Protein AF-A0A382YJ39-F1 (afdb_monomer_lite)

Structure (mmCIF, N/CA/C/O backbone):
data_AF-A0A382YJ39-F1
#
_entry.id   AF-A0A382YJ39-F1
#
loop_
_atom_site.group_PDB
_atom_site.id
_atom_site.type_symbol
_atom_site.label_atom_id
_atom_site.label_alt_id
_atom_site.label_comp_id
_atom_site.label_asym_id
_atom_site.label_entity_id
_atom_site.label_seq_id
_atom_site.pdbx_PDB_ins_code
_atom_site.Cartn_x
_atom_site.Cartn_y
_atom_site.Cartn_z
_atom_site.occupancy
_atom_site.B_iso_or_equiv
_atom_site.auth_seq_id
_atom_site.auth_comp_id
_atom_site.auth_asym_id
_atom_site.auth_atom_id
_atom_site.pdbx_PDB_model_num
ATOM 1 N N . SER A 1 1 ? -8.469 -7.843 -14.559 1.00 62.03 1 SER A N 1
ATOM 2 C CA . SER A 1 1 ? -7.925 -8.538 -13.378 1.00 62.03 1 SER A CA 1
ATOM 3 C C . SER A 1 1 ? -6.475 -8.880 -13.659 1.00 62.03 1 SER A C 1
ATOM 5 O O . SER A 1 1 ? -6.137 -9.150 -14.805 1.00 62.03 1 SER A O 1
ATOM 7 N N . GLY A 1 2 ? -5.616 -8.814 -12.648 1.00 79.38 2 GLY A N 1
ATOM 8 C CA . GLY A 1 2 ? -4.192 -9.116 -12.762 1.00 79.38 2 GLY A CA 1
ATOM 9 C C . GLY A 1 2 ? -3.684 -9.691 -11.445 1.00 79.38 2 GLY A C 1
ATOM 10 O O . GLY A 1 2 ? -4.292 -9.456 -10.405 1.00 79.38 2 GLY A O 1
ATOM 11 N N . ALA A 1 3 ? -2.610 -10.471 -11.501 1.00 85.50 3 ALA A N 1
ATOM 12 C CA . ALA A 1 3 ? -1.957 -11.029 -10.325 1.00 85.50 3 ALA A CA 1
ATOM 13 C C . ALA A 1 3 ? -0.452 -10.780 -10.431 1.00 85.50 3 ALA A C 1
ATOM 15 O O . ALA A 1 3 ? 0.127 -10.923 -11.508 1.00 85.50 3 ALA A O 1
ATOM 16 N N . ILE A 1 4 ? 0.172 -10.406 -9.316 1.00 89.44 4 ILE A N 1
ATOM 17 C CA . ILE A 1 4 ? 1.618 -10.208 -9.215 1.00 89.44 4 ILE A CA 1
ATOM 18 C C . ILE A 1 4 ? 2.113 -11.001 -8.015 1.00 89.44 4 ILE A C 1
ATOM 20 O O . ILE A 1 4 ? 1.566 -10.890 -6.921 1.00 89.44 4 ILE A O 1
ATOM 24 N N . ALA A 1 5 ? 3.179 -11.768 -8.223 1.00 89.31 5 ALA A N 1
ATOM 25 C CA . ALA 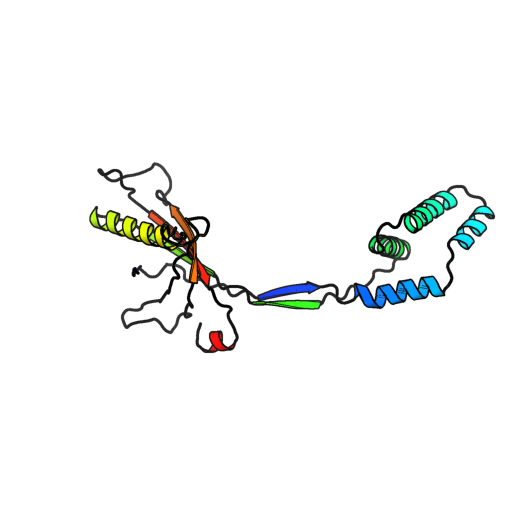A 1 5 ? 3.929 -12.398 -7.151 1.00 89.31 5 ALA A CA 1
ATOM 26 C C . ALA A 1 5 ? 5.236 -11.625 -6.941 1.00 89.31 5 ALA A C 1
ATOM 28 O O . ALA A 1 5 ? 6.049 -11.509 -7.859 1.00 89.31 5 ALA A O 1
ATOM 29 N N . LEU A 1 6 ? 5.430 -11.098 -5.733 1.00 89.06 6 LEU A N 1
ATOM 30 C CA . LEU A 1 6 ? 6.668 -10.446 -5.309 1.00 89.06 6 LEU A CA 1
ATOM 31 C C . LEU A 1 6 ? 7.362 -11.286 -4.239 1.00 89.06 6 LEU A C 1
ATOM 33 O O . LEU A 1 6 ? 6.750 -12.140 -3.594 1.00 89.06 6 LEU A O 1
ATOM 37 N N . TYR A 1 7 ? 8.655 -11.035 -4.048 1.00 89.56 7 TYR A N 1
ATOM 38 C CA . TYR A 1 7 ? 9.390 -11.617 -2.932 1.00 89.56 7 TYR A CA 1
ATOM 39 C C . TYR A 1 7 ? 8.850 -11.082 -1.597 1.00 89.56 7 TYR A C 1
ATOM 41 O O . TYR A 1 7 ? 8.282 -9.994 -1.537 1.00 89.56 7 TYR A O 1
ATOM 49 N N . MET A 1 8 ? 9.036 -11.839 -0.514 1.00 87.94 8 MET A N 1
ATOM 50 C CA . MET A 1 8 ? 8.585 -11.418 0.816 1.00 87.94 8 MET A CA 1
ATOM 51 C C . MET A 1 8 ? 9.313 -10.137 1.254 1.00 87.94 8 MET A C 1
ATOM 53 O O . MET A 1 8 ? 10.546 -10.110 1.232 1.00 87.94 8 MET A O 1
ATOM 57 N N . PRO A 1 9 ? 8.591 -9.085 1.671 1.00 85.69 9 PRO A N 1
ATOM 58 C CA . PRO A 1 9 ? 9.211 -7.831 2.070 1.00 85.69 9 PRO A CA 1
ATOM 59 C C . PRO A 1 9 ? 10.075 -8.032 3.329 1.00 85.69 9 PRO A C 1
ATOM 61 O O . PRO A 1 9 ? 9.740 -8.852 4.187 1.00 85.69 9 PRO A O 1
ATOM 64 N N . PRO A 1 10 ? 11.169 -7.266 3.487 1.00 79.94 10 PRO A N 1
ATOM 65 C CA . PRO A 1 10 ? 12.132 -7.453 4.577 1.00 79.94 10 PRO A CA 1
ATOM 66 C C . PRO A 1 10 ? 11.568 -7.125 5.970 1.00 79.94 10 PRO A C 1
ATOM 68 O O . PRO A 1 10 ? 12.147 -7.526 6.976 1.00 79.94 10 PRO A O 1
ATOM 71 N N . GLY A 1 11 ? 10.450 -6.400 6.048 1.00 78.62 11 GLY A N 1
ATOM 72 C CA . GLY A 1 11 ? 9.756 -6.111 7.297 1.00 78.62 11 GLY A CA 1
ATOM 73 C C . GLY A 1 11 ? 8.254 -6.234 7.108 1.00 78.62 11 GLY A C 1
ATOM 74 O O . GLY A 1 11 ? 7.644 -5.382 6.470 1.00 78.62 11 GLY A O 1
ATOM 75 N N . ILE A 1 12 ? 7.662 -7.278 7.683 1.00 79.75 12 ILE A N 1
ATOM 76 C CA . ILE A 1 12 ? 6.210 -7.434 7.753 1.00 79.75 12 ILE A CA 1
ATOM 77 C C . ILE A 1 12 ? 5.764 -6.825 9.076 1.00 79.75 12 ILE A C 1
ATOM 79 O O . ILE A 1 12 ? 6.085 -7.341 10.146 1.00 79.75 12 ILE A O 1
ATOM 83 N N . LYS A 1 13 ? 5.074 -5.687 9.005 1.00 81.00 13 LYS A N 1
ATOM 84 C CA . LYS A 1 13 ? 4.507 -5.002 10.168 1.00 81.00 13 LYS A CA 1
ATOM 85 C C . LYS A 1 13 ? 3.027 -4.763 9.938 1.00 81.00 13 LYS A C 1
ATOM 87 O O . LYS A 1 13 ? 2.618 -4.399 8.840 1.00 81.00 13 LYS A O 1
ATOM 92 N N . VAL A 1 14 ? 2.259 -4.950 11.000 1.00 79.62 14 VAL A N 1
ATOM 93 C CA . VAL A 1 14 ? 0.812 -4.773 11.010 1.00 79.62 14 VAL A CA 1
ATOM 94 C C . VAL A 1 14 ? 0.456 -3.940 12.230 1.00 79.62 14 VAL A C 1
ATOM 96 O O . VAL A 1 14 ? 0.864 -4.281 13.341 1.00 79.62 14 VAL A O 1
ATOM 99 N N . SER A 1 15 ? -0.274 -2.847 12.028 1.00 80.44 15 SER A N 1
ATOM 100 C CA . SER A 1 15 ? -0.754 -1.983 13.105 1.00 80.44 15 SER A CA 1
ATOM 101 C C . SER A 1 15 ? -2.244 -2.201 13.342 1.00 80.44 15 SER A C 1
ATOM 103 O O . SER A 1 15 ? -3.059 -2.020 12.442 1.00 80.44 15 SER A O 1
ATOM 105 N N . TYR A 1 16 ? -2.602 -2.550 14.577 1.00 81.56 16 TYR A N 1
ATOM 106 C CA . TYR A 1 16 ? -3.989 -2.609 15.034 1.00 81.56 16 TYR A CA 1
ATOM 107 C C . TYR A 1 16 ? -4.261 -1.374 15.885 1.00 81.56 16 TYR A C 1
ATOM 109 O O . TYR A 1 16 ? -3.552 -1.133 16.863 1.00 81.56 16 TYR A O 1
ATOM 117 N N . SER A 1 17 ? -5.263 -0.586 15.511 1.00 80.00 17 SER A N 1
ATOM 118 C CA . SER A 1 17 ? -5.656 0.620 16.236 1.00 80.00 17 SER A CA 1
ATOM 119 C C . SER A 1 17 ? -7.113 0.532 16.690 1.00 80.00 17 SER A C 1
ATOM 121 O O . SER A 1 17 ? -7.975 -0.032 16.016 1.00 80.00 17 SER A O 1
ATOM 123 N N . ALA A 1 18 ? -7.378 1.083 17.869 1.00 82.38 18 ALA A N 1
ATOM 124 C CA . ALA A 1 18 ? -8.705 1.226 18.451 1.00 82.38 18 ALA A CA 1
ATOM 125 C C . ALA A 1 18 ? -8.842 2.674 18.927 1.00 82.38 18 ALA A C 1
ATOM 127 O O . ALA A 1 18 ? -7.968 3.157 19.649 1.00 82.38 18 ALA A O 1
ATOM 128 N N . GLY A 1 19 ? -9.893 3.365 18.488 1.00 77.94 19 GLY A N 1
ATOM 129 C CA . GLY A 1 19 ? -10.167 4.744 18.878 1.00 77.94 19 GLY A CA 1
ATOM 130 C C . GLY A 1 19 ? -10.727 4.799 20.295 1.00 77.94 19 GLY A C 1
ATOM 131 O O . GLY A 1 19 ? -11.736 4.155 20.589 1.00 77.94 19 GLY A O 1
ATOM 132 N N . TRP A 1 20 ? -10.059 5.555 21.164 1.00 75.44 20 TRP A N 1
ATOM 133 C CA . TRP A 1 20 ? -10.526 5.868 22.510 1.00 75.44 20 TRP A CA 1
ATOM 134 C C . TRP A 1 20 ? -10.428 7.378 22.723 1.00 75.44 20 TRP A C 1
ATOM 136 O O . TRP A 1 20 ? -9.324 7.927 22.716 1.00 75.44 20 TRP A O 1
ATOM 146 N N . GLY A 1 21 ? -11.573 8.029 22.903 1.00 70.88 21 GLY A N 1
ATOM 147 C CA . GLY A 1 21 ? -11.690 9.463 23.161 1.00 70.88 21 GLY A CA 1
ATOM 148 C C . GLY A 1 21 ? -11.963 9.733 24.633 1.00 70.88 21 GLY A C 1
ATOM 149 O O . GLY A 1 21 ? -12.598 8.923 25.302 1.00 70.88 21 GLY A O 1
ATOM 150 N N . ALA A 1 22 ? -11.470 10.854 25.160 1.00 59.06 22 ALA A N 1
ATOM 151 C CA . ALA A 1 22 ? -11.828 11.313 26.499 1.00 59.06 22 ALA A CA 1
ATOM 152 C C . ALA A 1 22 ? -12.911 12.387 26.374 1.00 59.06 22 ALA A C 1
ATOM 154 O O . ALA A 1 22 ? -12.596 13.509 25.979 1.00 59.06 22 ALA A O 1
ATOM 155 N N . ASP A 1 23 ? -14.150 12.040 26.717 1.00 59.47 23 ASP A N 1
ATOM 156 C CA . ASP A 1 23 ? -15.242 13.008 26.828 1.00 59.47 23 ASP A CA 1
ATOM 157 C C . ASP A 1 23 ? -15.436 13.420 28.291 1.00 59.47 23 ASP A C 1
ATOM 159 O O . ASP A 1 23 ? -15.242 12.640 29.228 1.00 59.47 23 ASP A O 1
ATOM 163 N N . ASP A 1 24 ? -15.813 14.683 28.488 1.00 52.16 24 ASP A N 1
ATOM 164 C CA . ASP A 1 24 ? -16.096 15.245 29.804 1.00 52.16 24 ASP A CA 1
ATOM 165 C C . ASP A 1 24 ? -17.527 14.849 30.233 1.00 52.16 24 ASP A C 1
ATOM 167 O O . ASP A 1 24 ? -18.487 15.593 30.017 1.00 52.16 24 ASP A O 1
ATOM 171 N N . THR A 1 25 ? -17.682 13.670 30.851 1.00 54.62 25 THR A N 1
ATOM 172 C CA . THR A 1 25 ? -18.978 13.057 31.229 1.00 54.62 25 THR A CA 1
ATOM 173 C C . THR A 1 25 ? -19.853 13.921 32.164 1.00 54.62 25 THR A C 1
ATOM 175 O O . THR A 1 25 ? -21.054 13.690 32.270 1.00 54.62 25 THR A O 1
ATOM 178 N N . ASN A 1 26 ? -19.309 14.960 32.815 1.00 46.78 26 ASN A N 1
ATOM 179 C CA . ASN A 1 26 ? -19.975 15.667 33.925 1.00 46.78 26 ASN A CA 1
ATOM 180 C C . ASN A 1 26 ? -20.427 17.117 33.666 1.00 46.78 26 ASN A C 1
ATOM 182 O O . ASN A 1 26 ? -20.967 17.761 34.567 1.00 46.78 26 ASN A O 1
ATOM 186 N N . VAL A 1 27 ? -20.245 17.679 32.467 1.00 50.88 27 VAL A N 1
ATOM 187 C CA . VAL A 1 27 ? -20.428 19.138 32.280 1.00 50.88 27 VAL A CA 1
ATOM 188 C C . VAL A 1 27 ? -21.894 19.572 32.104 1.00 50.88 27 VAL A C 1
ATOM 190 O O . VAL A 1 27 ? -22.185 20.755 32.249 1.00 50.88 27 VAL A O 1
ATOM 193 N N . SER A 1 28 ? -22.854 18.672 31.855 1.00 48.97 28 SER A N 1
ATOM 194 C CA . SER A 1 28 ? -24.261 19.081 31.658 1.00 48.97 28 SER A CA 1
ATOM 195 C C . SER A 1 28 ? -25.144 18.965 32.910 1.00 48.97 28 SER A C 1
ATOM 197 O O . SER A 1 28 ? -25.993 19.828 33.121 1.00 48.97 28 SER A O 1
ATOM 199 N N . GLY A 1 29 ? -24.942 17.95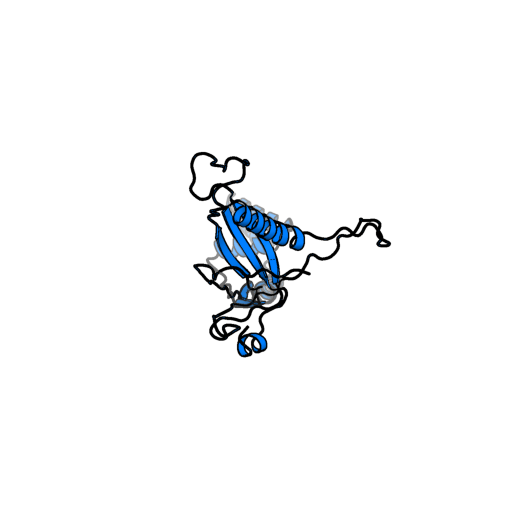1 33.759 1.00 44.50 29 GLY A N 1
ATOM 200 C CA . GLY A 1 29 ? -25.804 17.674 34.919 1.00 44.50 29 GLY A CA 1
ATOM 201 C C . GLY A 1 29 ? -25.462 18.502 36.161 1.00 44.50 29 GLY A C 1
ATOM 202 O O . GLY A 1 29 ? -26.303 19.243 36.674 1.00 44.50 29 GLY A O 1
ATOM 203 N N . ASP A 1 30 ? -24.206 18.439 36.603 1.00 48.69 30 ASP A N 1
ATOM 204 C CA . ASP A 1 30 ? -23.754 19.107 37.833 1.00 48.69 30 ASP A CA 1
ATOM 205 C C . ASP A 1 30 ? -23.622 20.623 37.656 1.00 48.69 30 ASP A C 1
ATOM 207 O O . ASP A 1 30 ? -23.895 21.398 38.573 1.00 48.69 30 ASP A O 1
ATOM 211 N N . VAL A 1 31 ? -23.277 21.076 36.447 1.00 44.28 31 VAL A N 1
ATOM 212 C CA . VAL A 1 31 ? -23.211 22.507 36.111 1.00 44.28 31 VAL A CA 1
ATOM 213 C C . VAL A 1 31 ? -24.610 23.116 36.043 1.00 44.28 31 VAL A C 1
ATOM 215 O O . VAL A 1 31 ? -24.816 24.224 36.535 1.00 44.28 31 VAL A O 1
ATOM 218 N N . ALA A 1 32 ? -25.600 22.395 35.506 1.00 44.88 32 ALA A N 1
ATOM 219 C CA . ALA A 1 32 ? -26.987 22.851 35.521 1.00 44.88 32 ALA A CA 1
ATOM 220 C C . ALA A 1 32 ? -27.531 22.943 36.954 1.00 44.88 32 ALA A C 1
ATOM 222 O O . ALA A 1 32 ? -28.176 23.937 37.291 1.00 44.88 32 ALA A O 1
ATOM 223 N N . GLN A 1 33 ? -27.226 21.978 37.828 1.00 46.00 33 GLN A N 1
ATOM 224 C CA . GLN A 1 33 ? -27.600 22.061 39.245 1.00 46.00 33 GLN A CA 1
ATOM 225 C C . GLN A 1 33 ? -26.852 23.171 39.997 1.00 46.00 33 GLN A C 1
ATOM 227 O O . GLN A 1 33 ? -27.456 23.863 40.819 1.00 46.00 33 GLN A O 1
ATOM 232 N N . ALA A 1 34 ? -25.578 23.421 39.691 1.00 47.47 34 ALA A N 1
ATOM 233 C CA . ALA A 1 34 ? -24.828 24.539 40.261 1.00 47.47 34 ALA A CA 1
ATOM 234 C C . ALA A 1 34 ? -25.400 25.901 39.819 1.00 47.47 34 ALA A C 1
ATOM 236 O O . ALA A 1 34 ? -25.560 26.804 40.635 1.00 47.47 34 ALA A O 1
ATOM 237 N N . ILE A 1 35 ? -25.794 26.046 38.550 1.00 46.09 35 ILE A N 1
ATOM 238 C CA . ILE A 1 35 ? -26.432 27.270 38.040 1.00 46.09 35 ILE A CA 1
ATOM 239 C C . ILE A 1 35 ? -27.831 27.446 38.638 1.00 46.09 35 ILE A C 1
ATOM 241 O O . ILE A 1 35 ? -28.188 28.552 39.039 1.00 46.09 35 ILE A O 1
ATOM 245 N N . THR A 1 36 ? -28.616 26.371 38.739 1.00 45.44 36 THR A N 1
ATOM 246 C CA . THR A 1 36 ? -29.975 26.422 39.303 1.00 45.44 36 THR A CA 1
ATOM 247 C C . THR A 1 36 ? -29.932 26.750 40.792 1.00 45.44 36 THR A C 1
ATOM 249 O O . THR A 1 36 ? -30.657 27.633 41.231 1.00 45.44 36 THR A O 1
ATOM 252 N N . SER A 1 37 ? -29.005 26.162 41.551 1.00 44.44 37 SER A N 1
ATOM 253 C CA . SER A 1 37 ? -28.833 26.468 42.976 1.00 44.44 37 SER A CA 1
ATOM 254 C C . SER A 1 37 ? -28.311 27.887 43.240 1.00 44.44 37 SER A C 1
ATOM 256 O O . SER A 1 37 ? -28.686 28.488 44.243 1.00 44.44 37 SER A O 1
ATOM 258 N N . VAL A 1 38 ? -27.514 28.474 42.338 1.00 47.03 38 VAL A N 1
ATOM 259 C CA . VAL A 1 38 ? -27.123 29.898 42.401 1.00 47.03 38 VAL A CA 1
ATOM 260 C C . VAL A 1 38 ? -28.293 30.822 42.043 1.00 47.03 38 VAL A C 1
ATOM 262 O O . VAL A 1 38 ? -28.466 31.869 42.668 1.00 47.03 38 VAL A O 1
ATOM 265 N N . LYS A 1 39 ? -29.129 30.423 41.078 1.00 42.09 39 LYS A N 1
ATOM 266 C CA . LYS A 1 39 ? -30.331 31.162 40.667 1.00 42.09 39 LYS A CA 1
ATOM 267 C C . LYS A 1 39 ? -31.435 31.109 41.734 1.00 42.09 39 LYS A C 1
ATOM 269 O O . LYS A 1 39 ? -32.112 32.109 41.948 1.00 42.09 39 LYS A O 1
ATOM 274 N N . GLU A 1 40 ? -31.576 29.984 42.434 1.00 36.44 40 GLU A N 1
ATOM 275 C CA . GLU A 1 40 ? -32.526 29.781 43.539 1.00 36.44 40 GLU A CA 1
ATOM 276 C C . GLU A 1 40 ? -32.061 30.413 44.857 1.00 36.44 40 GLU A C 1
ATOM 278 O O . GLU A 1 40 ? -32.892 30.875 45.635 1.00 36.44 40 GLU A O 1
ATOM 283 N N . LYS A 1 41 ? -30.746 30.514 45.103 1.00 39.16 41 LYS A N 1
ATOM 284 C CA . LYS A 1 41 ? -30.198 31.206 46.286 1.00 39.16 41 LYS A CA 1
ATOM 285 C C . LYS A 1 41 ? -30.205 32.733 46.190 1.00 39.16 41 LYS A C 1
ATOM 287 O O . LYS A 1 41 ? -29.712 33.380 47.108 1.00 39.16 41 LYS A O 1
ATOM 292 N N . GLY A 1 42 ? -30.756 33.315 45.121 1.00 39.62 42 GLY A N 1
ATOM 293 C CA . GLY A 1 42 ? -31.033 34.751 45.063 1.00 39.62 42 GLY A CA 1
ATOM 294 C C . GLY A 1 42 ? -29.810 35.635 45.310 1.00 39.62 42 GLY A C 1
ATOM 295 O O . GLY A 1 42 ? -29.951 36.711 45.879 1.00 39.62 42 GLY A O 1
ATOM 296 N N . LEU A 1 43 ? -28.612 35.214 44.885 1.00 46.97 43 LEU A N 1
ATOM 297 C CA . LEU A 1 43 ? -27.417 36.064 44.888 1.00 46.97 43 LEU A CA 1
ATOM 298 C C . LEU A 1 43 ? -27.535 37.085 43.754 1.00 46.97 43 LEU A C 1
ATOM 300 O O . LEU A 1 43 ? -26.833 37.050 42.743 1.00 46.97 43 LEU A O 1
ATOM 304 N N . THR A 1 44 ? -28.491 37.995 43.901 1.00 43.41 44 THR A N 1
ATOM 305 C CA . THR A 1 44 ? -28.620 39.154 43.039 1.00 43.41 44 THR A CA 1
ATOM 306 C C . THR A 1 44 ? -27.377 40.006 43.242 1.00 43.41 44 THR A C 1
ATOM 308 O O . THR A 1 44 ? -27.210 40.625 44.290 1.00 43.41 44 THR A O 1
ATOM 311 N N . GLY A 1 45 ? -26.522 40.095 42.219 1.00 45.50 45 GLY A N 1
ATOM 312 C CA . GLY A 1 45 ? -25.381 41.023 42.176 1.00 45.50 45 GLY A CA 1
ATOM 313 C C . GLY A 1 45 ? -25.747 42.491 42.466 1.00 45.50 45 GLY A C 1
ATOM 314 O O . GLY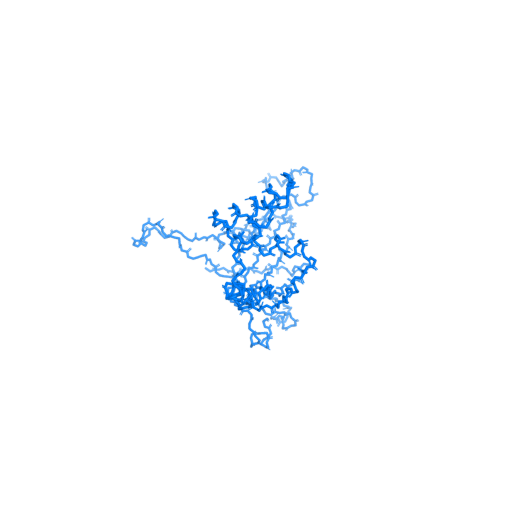 A 1 45 ? -24.859 43.317 42.653 1.00 45.50 45 GLY A O 1
ATOM 315 N N . LEU A 1 46 ? -27.042 42.814 42.565 1.00 43.53 46 LEU A N 1
ATOM 316 C CA . LEU A 1 46 ? -27.566 44.069 43.099 1.00 43.53 46 LEU A CA 1
ATOM 317 C C . LEU A 1 46 ? -27.237 44.324 44.581 1.00 43.53 46 LEU A C 1
ATOM 319 O O . LEU A 1 46 ? -27.020 45.483 44.931 1.00 43.53 46 LEU A O 1
ATOM 323 N N . GLU A 1 47 ? -27.187 43.307 45.448 1.00 47.09 47 GLU A N 1
ATOM 324 C CA . GLU A 1 47 ? -26.881 43.520 46.876 1.00 47.09 47 GLU A CA 1
ATOM 325 C C . GLU A 1 47 ? -25.410 43.894 47.075 1.00 47.09 47 GLU A C 1
ATOM 327 O O . GLU A 1 47 ? -25.109 44.894 47.718 1.00 47.09 47 GLU A O 1
ATOM 332 N N . LEU A 1 48 ? -24.498 43.196 46.395 1.00 48.28 48 LEU A N 1
ATOM 333 C CA . LEU A 1 48 ? -23.060 43.491 46.412 1.00 48.28 48 LEU A CA 1
ATOM 334 C C . LEU A 1 48 ? -22.728 44.900 45.892 1.00 48.28 48 LEU A C 1
ATOM 336 O O . LEU A 1 48 ? -21.833 45.561 46.417 1.00 48.28 48 LEU A O 1
ATOM 340 N N . VAL A 1 49 ? -23.460 45.388 44.886 1.00 47.09 49 VAL A N 1
ATOM 341 C CA . VAL A 1 49 ? -23.277 46.746 44.346 1.00 47.09 49 VAL A CA 1
ATOM 342 C C . VAL A 1 49 ? -23.823 47.816 45.290 1.00 47.09 49 VAL A C 1
ATOM 344 O O . VAL A 1 49 ? -23.207 48.876 45.422 1.00 47.09 49 VAL A O 1
ATOM 347 N N . ASN A 1 50 ? -24.946 47.562 45.964 1.00 46.56 50 ASN A N 1
ATOM 348 C CA . ASN A 1 50 ? -25.509 48.504 46.932 1.00 46.56 50 ASN A CA 1
ATOM 349 C C . ASN A 1 50 ? -24.680 48.575 48.225 1.00 46.56 50 ASN A C 1
ATOM 351 O O . ASN A 1 50 ? -24.486 49.673 48.753 1.00 46.56 50 ASN A O 1
ATOM 355 N N . GLU A 1 51 ? -24.122 47.453 48.683 1.00 45.72 51 GLU A N 1
ATOM 356 C CA . GLU A 1 51 ? -23.202 47.391 49.827 1.00 45.72 51 GLU A CA 1
ATOM 357 C C . GLU A 1 51 ? -21.879 48.125 49.516 1.00 45.72 51 GLU A C 1
ATOM 359 O O . GLU A 1 51 ? -21.426 48.980 50.282 1.00 45.72 51 GLU A O 1
ATOM 364 N N . ALA A 1 52 ? -21.299 47.887 48.330 1.00 44.19 52 ALA A N 1
ATOM 365 C CA . ALA A 1 52 ? -20.046 48.511 47.888 1.00 44.19 52 ALA A CA 1
ATOM 366 C C . ALA A 1 52 ? -20.173 50.020 47.610 1.00 44.19 52 ALA A C 1
ATOM 368 O O . ALA A 1 52 ? -19.189 50.757 47.662 1.00 44.19 52 ALA A O 1
ATOM 369 N N . ARG A 1 53 ? -21.386 50.508 47.328 1.00 45.22 53 ARG A N 1
ATOM 370 C CA . ARG A 1 53 ? -21.663 51.942 47.168 1.00 45.22 53 ARG A CA 1
ATOM 371 C C . ARG A 1 53 ? -21.833 52.660 48.514 1.00 45.22 53 ARG A C 1
ATOM 373 O O . ARG A 1 53 ? -21.646 53.873 48.567 1.00 45.22 53 ARG A O 1
ATOM 380 N N . ARG A 1 54 ? -22.158 51.928 49.589 1.00 50.78 54 ARG A N 1
ATOM 381 C CA . ARG A 1 54 ? -22.240 52.454 50.965 1.00 50.78 54 ARG A CA 1
ATOM 382 C C . ARG A 1 54 ? -20.880 52.482 51.667 1.00 50.78 54 ARG A C 1
ATOM 384 O O . ARG A 1 54 ? -20.607 53.427 52.400 1.00 50.78 54 ARG A O 1
ATOM 391 N N . HIS A 1 55 ? -20.008 51.512 51.397 1.00 43.75 55 HIS A N 1
ATOM 392 C CA . HIS A 1 55 ? -18.647 51.462 51.937 1.00 43.75 55 HIS A CA 1
ATOM 393 C C . HIS A 1 55 ? -17.633 51.958 50.897 1.00 43.75 55 HIS A C 1
ATOM 395 O O . HIS A 1 55 ? -17.072 51.195 50.116 1.00 43.75 55 HIS A O 1
ATOM 401 N N . GLY A 1 56 ? -17.439 53.279 50.861 1.00 45.34 56 GLY A N 1
ATOM 402 C CA . GLY A 1 56 ? -16.640 53.972 49.854 1.00 45.34 56 GLY A CA 1
ATOM 403 C C . GLY A 1 56 ? -15.214 53.435 49.675 1.00 45.34 56 GLY A C 1
ATOM 404 O O . GLY A 1 56 ? -14.362 53.603 50.538 1.00 45.34 56 GLY A O 1
ATOM 405 N N . SER A 1 57 ? -14.936 52.872 48.497 1.00 39.88 57 SER A N 1
ATOM 406 C CA . SER A 1 57 ? -13.619 52.889 47.846 1.00 39.88 57 SER A CA 1
ATOM 407 C C . SER A 1 57 ? -13.778 52.574 46.348 1.00 39.88 57 SER A C 1
ATOM 409 O O . SER A 1 57 ? -14.432 51.609 45.955 1.00 39.88 57 SER A O 1
ATOM 411 N N . GLY A 1 58 ? -13.215 53.414 45.473 1.00 43.66 58 GLY A N 1
ATOM 412 C CA . GLY A 1 58 ? -13.448 53.374 44.017 1.00 43.66 58 GLY A CA 1
ATOM 413 C C . GLY A 1 58 ? -12.883 52.155 43.268 1.00 43.66 58 GLY A C 1
ATOM 414 O O . GLY A 1 58 ? -13.137 52.011 42.076 1.00 43.66 58 GLY A O 1
ATOM 415 N N . ILE A 1 59 ? -12.143 51.270 43.943 1.00 43.06 59 ILE A N 1
ATOM 416 C CA . ILE A 1 59 ? -11.448 50.123 43.330 1.00 43.06 59 ILE A CA 1
ATOM 417 C C . ILE A 1 59 ? -12.356 48.883 43.266 1.00 43.06 59 ILE A C 1
ATOM 419 O O . ILE A 1 59 ? -12.380 48.183 42.253 1.00 43.06 59 ILE A O 1
ATOM 423 N N . VAL A 1 60 ? -13.180 48.652 44.294 1.00 46.72 60 VAL A N 1
ATOM 424 C CA . VAL A 1 60 ? -14.099 47.497 44.357 1.00 46.72 60 VAL A CA 1
ATOM 425 C C . VAL A 1 60 ? -15.233 47.635 43.335 1.00 46.72 60 VAL A C 1
ATOM 427 O O . VAL A 1 60 ? -15.634 46.666 42.692 1.00 46.72 60 VAL A O 1
ATOM 430 N N . ALA A 1 61 ? -15.695 48.865 43.099 1.00 48.72 61 ALA A N 1
ATOM 431 C CA . ALA A 1 61 ? -16.750 49.150 42.132 1.00 48.72 61 ALA A CA 1
ATOM 432 C C . ALA A 1 61 ? -16.353 48.808 40.683 1.00 48.72 61 ALA A C 1
ATOM 434 O O . ALA A 1 61 ? -17.214 48.430 39.888 1.00 48.72 61 ALA A O 1
ATOM 435 N N . HIS A 1 62 ? -15.068 48.920 40.328 1.00 47.44 62 HIS A N 1
ATOM 436 C CA . HIS A 1 62 ? -14.591 48.624 38.974 1.00 47.44 62 HIS A CA 1
ATOM 437 C C . HIS A 1 62 ? -14.550 47.120 38.685 1.00 47.44 62 HIS A C 1
ATOM 439 O O . HIS A 1 62 ? -14.984 46.697 37.613 1.00 47.44 62 HIS A O 1
ATOM 445 N N . GLN A 1 63 ? -14.105 46.315 39.653 1.00 42.66 63 GLN A N 1
ATOM 446 C CA . GLN A 1 63 ? -14.132 44.854 39.540 1.00 42.66 63 GLN A CA 1
ATOM 447 C C . GLN A 1 63 ? -15.564 44.318 39.554 1.00 42.66 63 GLN A C 1
ATOM 449 O O . GLN A 1 63 ? -15.908 43.471 38.734 1.00 42.66 63 GLN A O 1
ATOM 454 N N . ALA A 1 64 ? -16.429 44.870 40.410 1.00 48.75 64 ALA A N 1
ATOM 455 C CA . ALA A 1 64 ? -17.841 44.502 40.439 1.00 48.75 64 ALA A CA 1
ATOM 456 C C . ALA A 1 64 ? -18.558 44.852 39.124 1.00 48.75 64 ALA A C 1
ATOM 458 O O . ALA A 1 64 ? -19.369 44.065 38.645 1.00 48.75 64 ALA A O 1
ATOM 459 N N . LYS A 1 65 ? -18.236 45.995 38.498 1.00 50.09 65 LYS A N 1
ATOM 460 C CA . LYS A 1 65 ? -18.777 46.364 37.180 1.00 50.09 65 LYS A CA 1
ATOM 461 C C . LYS A 1 65 ? -18.290 45.457 36.054 1.00 50.09 65 LYS A C 1
ATOM 463 O O . LYS A 1 65 ? -19.109 45.104 35.220 1.00 50.09 65 LYS A O 1
ATOM 468 N N . GLN A 1 66 ? -17.012 45.071 36.028 1.00 50.62 66 GLN A N 1
ATOM 469 C CA . GLN A 1 66 ? -16.498 44.109 35.038 1.00 50.62 66 GLN A CA 1
ATOM 470 C C . GLN A 1 66 ? -17.136 42.727 35.198 1.00 50.62 66 GLN A C 1
ATOM 472 O O . GLN A 1 66 ? -17.447 42.052 34.222 1.00 50.62 66 GLN A O 1
ATOM 477 N N . PHE A 1 67 ? -17.370 42.324 36.442 1.00 49.75 67 PHE A N 1
ATOM 478 C CA . PHE A 1 67 ? -18.056 41.084 36.767 1.00 49.75 67 PHE A CA 1
ATOM 479 C C . PHE A 1 67 ? -19.529 41.116 36.332 1.00 49.75 67 PHE A C 1
ATOM 481 O O . PHE A 1 67 ? -20.015 40.176 35.712 1.00 49.75 67 PHE A O 1
ATOM 488 N N . LEU A 1 68 ? -20.230 42.225 36.588 1.00 48.94 68 LEU A N 1
ATOM 489 C CA . LEU A 1 68 ? -21.608 42.427 36.138 1.00 48.94 68 LEU A CA 1
ATOM 490 C C . LEU A 1 68 ? -21.729 42.567 34.620 1.00 48.94 68 LEU A C 1
ATOM 492 O O . LEU A 1 68 ? -22.674 42.022 34.063 1.00 48.94 68 LEU A O 1
ATOM 496 N N . SER A 1 69 ? -20.789 43.238 33.948 1.00 46.56 69 SER A N 1
ATOM 497 C CA . SER A 1 69 ? -20.818 43.370 32.487 1.00 46.56 69 SER A CA 1
ATOM 498 C C . SER A 1 69 ? -20.621 42.017 31.806 1.00 46.56 69 SER A C 1
ATOM 500 O O . SER A 1 69 ? -21.371 41.688 30.892 1.00 46.56 69 SER A O 1
ATOM 502 N N . ALA A 1 70 ? -19.709 41.184 32.318 1.00 48.78 70 ALA A N 1
ATOM 503 C CA . ALA A 1 70 ? -19.508 39.815 31.841 1.00 48.78 70 ALA A CA 1
ATOM 504 C C . ALA A 1 70 ? -20.745 38.920 32.049 1.00 48.78 70 ALA A C 1
ATOM 506 O O . ALA A 1 70 ? -21.017 38.045 31.231 1.00 48.78 70 ALA A O 1
ATOM 507 N N . LEU A 1 71 ? -21.523 39.164 33.110 1.00 49.66 71 LEU A N 1
ATOM 508 C CA . LEU A 1 71 ? -22.790 38.473 33.362 1.00 49.66 71 LEU A CA 1
ATOM 509 C C . LEU A 1 71 ? -23.920 38.933 32.430 1.00 49.66 71 LEU A C 1
ATOM 511 O O . LEU A 1 71 ? -24.753 38.120 32.033 1.00 49.66 71 LEU A O 1
ATOM 515 N N . THR A 1 72 ? -23.975 40.222 32.086 1.00 47.56 72 THR A N 1
ATOM 516 C CA . THR A 1 72 ? -25.043 40.779 31.239 1.00 47.56 72 THR A CA 1
ATOM 517 C C . THR A 1 72 ? -24.800 40.615 29.743 1.00 47.56 72 THR A C 1
ATOM 519 O O . THR A 1 72 ? -25.764 40.545 28.987 1.00 47.56 72 THR A O 1
ATOM 522 N N . GLU A 1 73 ? -23.545 40.539 29.298 1.00 44.22 73 GLU A N 1
ATOM 523 C CA . GLU A 1 73 ? -23.202 40.500 27.867 1.00 44.22 73 GLU A CA 1
ATOM 524 C C . GLU A 1 73 ? -23.345 39.108 27.224 1.00 44.22 73 GLU A C 1
ATOM 526 O O . GLU A 1 73 ? -23.057 38.942 26.042 1.00 44.22 73 GLU A O 1
ATOM 531 N N . GLY A 1 74 ? -23.842 38.100 27.952 1.00 43.25 74 GLY A N 1
ATOM 532 C CA . GLY A 1 74 ? -24.187 36.797 27.367 1.00 43.25 74 GLY A CA 1
ATOM 533 C C . GLY A 1 74 ? -22.994 36.015 26.803 1.00 43.25 74 GLY A C 1
ATOM 534 O O . GLY A 1 74 ? -23.190 35.056 26.055 1.00 43.25 74 GLY A O 1
ATOM 535 N N . ALA A 1 75 ? -21.763 36.396 27.159 1.00 40.50 75 ALA A N 1
ATOM 536 C CA . ALA A 1 75 ? -20.567 35.637 26.830 1.00 40.50 75 ALA A CA 1
ATOM 537 C C . ALA A 1 75 ? -20.657 34.263 27.514 1.00 40.50 75 ALA A C 1
ATOM 539 O O . ALA A 1 75 ? -20.874 34.171 28.720 1.00 40.50 75 ALA A O 1
ATOM 540 N N . GLY A 1 76 ? -20.577 33.203 26.707 1.00 43.97 76 GLY A N 1
ATOM 541 C CA . GLY A 1 76 ? -20.936 31.826 27.047 1.00 43.97 76 GLY A CA 1
ATOM 542 C C . GLY A 1 76 ? -20.654 31.383 28.489 1.00 43.97 76 GLY A C 1
ATOM 543 O O . GLY A 1 76 ? -19.565 31.568 29.026 1.00 43.97 76 GLY A O 1
ATOM 544 N N . MET A 1 77 ? -21.642 30.689 29.062 1.00 48.19 77 MET A N 1
ATOM 545 C CA . MET A 1 77 ? -21.695 30.111 30.417 1.00 48.19 77 MET A CA 1
ATOM 546 C C . MET A 1 77 ? -20.403 29.403 30.893 1.00 48.19 77 MET A C 1
ATOM 548 O O . MET A 1 77 ? -20.174 29.271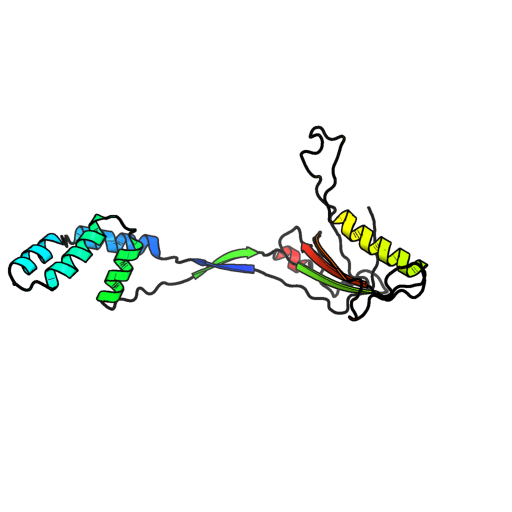 32.094 1.00 48.19 77 MET A O 1
ATOM 552 N N . GLY A 1 78 ? -19.547 28.949 29.972 1.00 48.66 78 GLY A N 1
ATOM 553 C CA . GLY A 1 78 ? -18.272 28.299 30.281 1.00 48.66 78 GLY A CA 1
ATOM 554 C C . GLY A 1 78 ? -17.194 29.221 30.869 1.00 48.66 78 GLY A C 1
ATOM 555 O O . GLY A 1 78 ? -16.328 28.731 31.594 1.00 48.66 78 GLY A O 1
ATOM 556 N N . ASP A 1 79 ? -17.239 30.530 30.603 1.00 50.53 79 ASP A N 1
ATOM 557 C CA . ASP A 1 79 ? -16.189 31.463 31.048 1.00 50.53 79 ASP A CA 1
ATOM 558 C C . ASP A 1 79 ? -16.455 32.014 32.463 1.00 50.53 79 ASP A C 1
ATOM 560 O O . ASP A 1 79 ? -15.537 32.162 33.272 1.00 50.53 79 ASP A O 1
ATOM 564 N N . TRP A 1 80 ? -17.734 32.170 32.827 1.00 47.72 80 TRP A N 1
ATOM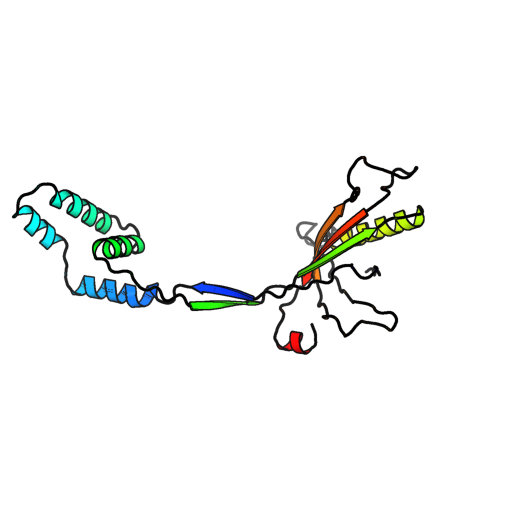 565 C CA . TRP A 1 80 ? -18.203 32.506 34.181 1.00 47.72 80 TRP A CA 1
ATOM 566 C C . TRP A 1 80 ? -17.686 31.531 35.250 1.00 47.72 80 TRP A C 1
ATOM 568 O O . TRP A 1 80 ? -17.156 31.939 36.286 1.00 47.72 80 TRP A O 1
ATOM 578 N N . MET A 1 81 ? -17.802 30.228 34.986 1.00 48.62 81 MET A N 1
ATOM 579 C CA . MET A 1 81 ? -17.486 29.194 35.973 1.00 48.62 81 MET A CA 1
ATOM 580 C C . MET A 1 81 ? -15.974 29.059 36.201 1.00 48.62 81 MET A C 1
ATOM 582 O O . MET A 1 81 ? -15.524 28.821 37.323 1.00 48.62 81 MET A O 1
ATOM 586 N N . LYS A 1 82 ? -15.170 29.274 35.150 1.00 52.34 82 LYS A N 1
ATOM 587 C CA . LYS A 1 82 ? -13.701 29.310 35.238 1.00 52.34 82 LYS A CA 1
ATOM 588 C C . LYS A 1 82 ? -13.204 30.536 35.998 1.00 52.34 82 LYS A C 1
ATOM 590 O O . LYS A 1 82 ? -12.254 30.424 36.775 1.00 52.34 82 LYS A O 1
ATOM 595 N N . LEU A 1 83 ? -13.847 31.687 35.802 1.00 51.34 83 LEU A N 1
ATOM 596 C CA . LEU A 1 83 ? -13.486 32.928 36.483 1.00 51.34 83 LEU A CA 1
ATOM 597 C C . LEU A 1 83 ? -13.801 32.856 37.987 1.00 51.34 83 LEU A C 1
ATOM 599 O O . LEU A 1 83 ? -12.963 33.231 38.809 1.00 51.34 83 LEU A O 1
ATOM 603 N N . LEU A 1 84 ? -14.961 32.295 38.352 1.00 49.62 84 LEU A N 1
ATOM 604 C CA . LEU A 1 84 ? -15.321 32.040 39.749 1.00 49.62 84 LEU A CA 1
ATOM 605 C C . LEU A 1 84 ? -14.432 30.988 40.416 1.00 49.62 84 LEU A C 1
ATOM 607 O O . LEU A 1 84 ? -13.926 31.226 41.512 1.00 49.62 84 LEU A O 1
ATOM 611 N N . GLY A 1 85 ? -14.197 29.851 39.754 1.00 52.91 85 GLY A N 1
ATOM 612 C CA . GLY A 1 85 ? -13.369 28.772 40.299 1.00 52.91 85 GLY A CA 1
ATOM 613 C C . GLY A 1 85 ? -11.931 29.217 40.581 1.00 52.91 85 GLY A C 1
ATOM 614 O O . GLY A 1 85 ? -11.361 28.869 41.615 1.00 52.91 85 GLY A O 1
ATOM 615 N N . LYS A 1 86 ? -11.367 30.075 39.720 1.00 53.28 86 LYS A N 1
ATOM 616 C CA . LYS A 1 86 ? -10.029 30.653 39.914 1.00 53.28 86 LYS A CA 1
ATOM 617 C C . LYS A 1 86 ? -9.988 31.708 41.026 1.00 53.28 86 LYS A C 1
ATOM 619 O O . LYS A 1 86 ? -8.974 31.816 41.708 1.00 53.28 86 LYS A O 1
ATOM 624 N N . GLY A 1 87 ? -11.070 32.464 41.226 1.00 45.62 87 GLY A N 1
ATOM 625 C CA . GLY A 1 87 ? -11.180 33.457 42.301 1.00 45.62 87 GLY A CA 1
ATOM 626 C C . GLY A 1 87 ? -11.413 32.853 43.690 1.00 45.62 87 GLY A C 1
ATOM 627 O O . GLY A 1 87 ? -11.001 33.445 44.681 1.00 45.62 87 GLY A O 1
ATOM 628 N N . TRP A 1 88 ? -12.054 31.682 43.767 1.00 45.41 88 TRP A N 1
ATOM 629 C CA . TRP A 1 88 ? -12.455 31.030 45.024 1.00 45.41 88 TRP A CA 1
ATOM 630 C C . TRP A 1 88 ? -11.641 29.767 45.359 1.00 45.41 88 TRP A C 1
ATOM 632 O O . TRP A 1 88 ? -11.947 29.070 46.322 1.00 45.41 88 TRP A O 1
ATOM 642 N N . GLY A 1 89 ? -10.595 29.455 44.583 1.00 41.75 89 GLY A N 1
ATOM 643 C CA . GLY A 1 89 ? -9.727 28.295 44.828 1.00 41.75 89 GLY A CA 1
ATOM 644 C C . GLY A 1 89 ? -10.412 26.939 44.624 1.00 41.75 89 GLY A C 1
ATOM 645 O O . GLY A 1 89 ? -9.897 25.917 45.072 1.00 41.75 89 GLY A O 1
ATOM 646 N N . MET A 1 90 ? -11.563 26.910 43.949 1.00 40.00 90 MET A N 1
ATOM 647 C CA . MET A 1 90 ? -12.307 25.684 43.679 1.00 40.00 90 MET A CA 1
ATOM 648 C C . MET A 1 90 ? -11.916 25.149 42.301 1.00 40.00 90 MET A C 1
ATOM 650 O O . MET A 1 90 ? -12.385 25.627 41.268 1.00 40.00 90 MET A O 1
ATOM 654 N N . ALA A 1 91 ? -11.031 24.153 42.281 1.00 41.62 91 ALA A N 1
ATOM 655 C CA . ALA A 1 91 ? -10.761 23.362 41.089 1.00 41.62 91 ALA A CA 1
ATOM 656 C C . ALA A 1 91 ? -11.855 22.293 40.954 1.00 41.62 91 ALA A C 1
ATOM 658 O O . ALA A 1 91 ? -11.963 21.400 41.792 1.00 41.62 91 ALA A O 1
ATOM 659 N N . ILE A 1 92 ? -12.683 22.390 39.913 1.00 48.41 92 ILE A N 1
ATOM 660 C CA . ILE A 1 92 ? -13.654 21.343 39.578 1.00 48.41 92 ILE A CA 1
ATOM 661 C C . ILE A 1 92 ? -12.860 20.116 39.114 1.00 48.41 92 ILE A C 1
ATOM 663 O O . ILE A 1 92 ? -12.127 20.190 38.126 1.00 48.41 92 ILE A O 1
ATOM 667 N N . ASN A 1 93 ? -12.983 18.999 39.836 1.00 54.84 93 ASN A N 1
ATOM 668 C CA . ASN A 1 93 ? -12.411 17.723 39.420 1.00 54.84 93 ASN A CA 1
ATOM 669 C C . ASN A 1 93 ? -13.216 17.179 38.236 1.00 54.84 93 ASN A C 1
ATOM 671 O O . ASN A 1 93 ? -14.303 16.630 38.404 1.00 54.84 93 ASN A O 1
ATOM 675 N N . ASN A 1 94 ? -12.693 17.375 37.033 1.00 54.78 94 ASN A N 1
ATOM 676 C CA . ASN A 1 94 ? -13.300 16.857 35.823 1.00 54.78 94 ASN A CA 1
ATOM 677 C C . ASN A 1 94 ? -12.916 15.375 35.668 1.00 54.78 94 ASN A C 1
ATOM 679 O O . ASN A 1 94 ? -11.784 15.059 35.295 1.00 54.78 94 ASN A O 1
ATOM 683 N N . HIS A 1 95 ? -13.837 14.471 36.010 1.00 57.00 95 HIS A N 1
ATOM 684 C CA . HIS A 1 95 ? -13.678 13.035 35.788 1.00 57.00 95 HIS A CA 1
ATOM 685 C C . HIS A 1 95 ? -13.713 12.756 34.281 1.00 57.00 95 HIS A C 1
ATOM 687 O O . HIS A 1 95 ? -14.778 12.734 33.673 1.00 57.00 95 HIS A O 1
ATOM 693 N N . LYS A 1 96 ? -12.534 12.580 33.681 1.00 56.31 96 LYS A N 1
ATOM 694 C CA . LYS A 1 96 ? -12.396 12.184 32.277 1.00 56.31 96 LYS A CA 1
ATOM 695 C C . LYS A 1 96 ? -12.519 10.671 32.166 1.00 56.31 96 LYS A C 1
ATOM 697 O O . LYS A 1 96 ? -11.672 9.955 32.700 1.00 56.31 96 LYS A O 1
ATOM 702 N N . GLU A 1 97 ? -13.538 10.194 31.465 1.00 60.78 97 GLU A N 1
ATOM 703 C CA . GLU A 1 97 ? -13.695 8.779 31.127 1.00 60.78 97 GLU A CA 1
ATOM 704 C C . GLU A 1 97 ? -13.307 8.556 29.663 1.00 60.78 97 GLU A C 1
ATOM 706 O O . GLU A 1 97 ? -13.583 9.387 28.798 1.00 60.78 97 GLU A O 1
ATOM 711 N N . MET A 1 98 ? -12.617 7.447 29.384 1.00 68.12 98 MET A N 1
ATOM 712 C CA . MET A 1 98 ? -12.270 7.070 28.013 1.00 68.12 98 MET A CA 1
ATOM 713 C C . MET A 1 98 ? -13.436 6.291 27.401 1.00 68.12 98 MET A C 1
ATOM 715 O O . MET A 1 98 ? -13.690 5.151 27.794 1.00 68.12 98 MET A O 1
ATOM 719 N N . PHE A 1 99 ? -14.124 6.883 26.429 1.00 71.94 99 PHE A N 1
ATOM 720 C CA . PHE A 1 99 ? -15.157 6.219 25.642 1.00 71.94 99 PHE A CA 1
ATOM 721 C C . PHE A 1 99 ? -14.548 5.553 24.410 1.00 71.94 99 PHE A C 1
ATOM 723 O O . PHE A 1 99 ? -13.606 6.054 23.795 1.00 71.94 99 PHE A O 1
ATOM 730 N N . TYR A 1 100 ? -15.095 4.394 24.049 1.00 77.88 100 TYR A N 1
ATOM 731 C CA . TYR A 1 100 ? -14.708 3.691 22.834 1.00 77.88 100 TYR A CA 1
ATOM 732 C C . TYR A 1 100 ? -15.402 4.323 21.622 1.00 77.88 100 TYR A C 1
ATOM 734 O O . TYR A 1 100 ? -16.626 4.275 21.518 1.00 77.88 100 TYR A O 1
ATOM 742 N N . GLU A 1 101 ? -14.618 4.886 20.703 1.00 77.94 101 GLU A N 1
ATOM 743 C CA . GLU A 1 101 ? -15.121 5.562 19.497 1.00 77.94 101 GLU A CA 1
ATOM 744 C C . GLU A 1 101 ? -15.305 4.593 18.320 1.00 77.94 101 GLU A C 1
ATOM 746 O O . GLU A 1 101 ? -16.091 4.849 17.409 1.00 77.94 101 GLU A O 1
ATOM 751 N N . GLY A 1 102 ? -14.597 3.460 18.337 1.00 78.81 102 GLY A N 1
ATOM 752 C CA . GLY A 1 102 ? -14.698 2.429 17.308 1.00 78.81 102 GLY A CA 1
ATOM 753 C C . GLY A 1 102 ? -13.358 1.792 16.929 1.00 78.81 102 GLY A C 1
ATOM 754 O O . GLY A 1 102 ? -12.289 2.203 17.396 1.00 78.81 102 GLY A O 1
ATOM 755 N N . PRO A 1 103 ? -13.387 0.741 16.094 1.00 82.69 103 PRO A N 1
ATOM 756 C CA . PRO A 1 103 ? -12.178 0.108 15.582 1.00 82.69 103 PRO A CA 1
ATOM 757 C C . PRO A 1 103 ? -11.551 0.965 14.476 1.00 82.69 103 PRO A C 1
ATOM 759 O O . PRO A 1 103 ? -12.252 1.519 13.631 1.00 82.69 103 PRO A O 1
ATOM 762 N N . GLY A 1 104 ? -10.222 1.058 14.454 1.00 83.00 104 GLY A N 1
ATOM 763 C CA . GLY A 1 104 ? -9.506 1.642 13.324 1.00 83.00 104 GLY A CA 1
ATOM 764 C C . GLY A 1 104 ? -9.410 0.662 12.154 1.00 83.00 104 GLY A C 1
ATOM 765 O O . GLY A 1 104 ? -9.478 -0.556 12.337 1.00 83.00 104 GLY A O 1
ATOM 766 N N . PHE A 1 105 ? -9.229 1.189 10.942 1.00 86.25 105 PHE A N 1
ATOM 767 C CA . PHE A 1 105 ? -8.845 0.360 9.802 1.00 86.25 105 PHE A CA 1
ATOM 768 C C . PHE A 1 105 ? -7.393 -0.075 9.952 1.00 86.25 105 PHE A C 1
ATOM 770 O O . PHE A 1 105 ? -6.520 0.719 10.314 1.00 86.25 105 PHE A O 1
ATOM 777 N N . ARG A 1 106 ? -7.133 -1.345 9.660 1.00 88.38 106 ARG A N 1
ATOM 778 C CA . ARG A 1 106 ? -5.782 -1.886 9.671 1.00 88.38 106 ARG A CA 1
ATOM 779 C C . ARG A 1 106 ? -5.030 -1.409 8.439 1.00 88.38 106 ARG A C 1
ATOM 781 O O . ARG A 1 106 ? -5.549 -1.474 7.323 1.00 88.38 106 ARG A O 1
ATOM 788 N N . GLU A 1 107 ? -3.806 -0.944 8.653 1.00 89.69 107 GLU A N 1
ATOM 789 C CA . GLU A 1 107 ? -2.923 -0.491 7.584 1.00 89.69 107 GLU A CA 1
ATOM 790 C C . GLU A 1 107 ? -1.715 -1.424 7.453 1.00 89.69 107 GLU A C 1
ATOM 792 O O . GLU A 1 107 ? -1.141 -1.884 8.445 1.00 89.69 107 GLU A O 1
ATOM 797 N N . PHE A 1 108 ? -1.307 -1.677 6.211 1.00 89.69 108 PHE A N 1
ATOM 798 C CA . PHE A 1 108 ? -0.131 -2.472 5.874 1.00 89.69 108 PHE A CA 1
ATOM 799 C C . PHE A 1 108 ? 0.818 -1.642 5.035 1.00 89.69 108 PHE A C 1
ATOM 801 O O . PHE A 1 108 ? 0.412 -1.028 4.050 1.00 89.69 108 PHE A O 1
ATOM 808 N N . THR A 1 109 ? 2.094 -1.651 5.402 1.00 91.31 109 THR A N 1
ATOM 809 C CA . THR A 1 109 ? 3.136 -0.979 4.626 1.00 91.31 109 THR A CA 1
ATOM 810 C C . THR A 1 109 ? 4.126 -2.006 4.109 1.00 91.31 109 THR A C 1
ATOM 812 O O . THR A 1 109 ? 4.695 -2.769 4.889 1.00 91.31 109 THR A O 1
ATOM 815 N N . TYR A 1 110 ? 4.366 -1.986 2.802 1.00 91.75 110 TYR A N 1
ATOM 816 C CA . TYR A 1 110 ? 5.352 -2.828 2.139 1.00 91.75 110 TYR A CA 1
ATOM 817 C C . TYR A 1 110 ? 6.386 -1.972 1.425 1.00 91.75 110 TYR A C 1
ATOM 819 O O . TYR A 1 110 ? 6.044 -0.988 0.780 1.00 91.75 110 TYR A O 1
ATOM 827 N N . SER A 1 111 ? 7.651 -2.369 1.529 1.00 92.56 111 SER A N 1
ATOM 828 C CA . SER A 1 111 ? 8.763 -1.706 0.856 1.00 92.56 111 SER A CA 1
ATOM 829 C C . SER A 1 111 ? 9.527 -2.735 0.039 1.00 92.56 111 SER A C 1
ATOM 831 O O . SER A 1 111 ? 10.069 -3.695 0.595 1.00 92.56 111 SER A O 1
ATOM 833 N N . PHE A 1 112 ? 9.561 -2.532 -1.274 1.00 92.50 112 PHE A N 1
ATOM 834 C CA . PHE A 1 112 ? 10.283 -3.375 -2.217 1.00 92.50 112 PHE A CA 1
ATOM 835 C C . PHE A 1 112 ? 11.389 -2.568 -2.882 1.00 92.50 112 PHE A C 1
ATOM 837 O O . PHE A 1 112 ? 11.154 -1.485 -3.410 1.00 92.50 112 PHE A O 1
ATOM 844 N N . LYS A 1 113 ? 12.605 -3.107 -2.876 1.00 91.81 113 LYS A N 1
ATOM 845 C CA . LYS A 1 113 ? 13.734 -2.599 -3.659 1.00 91.81 113 LYS A CA 1
ATOM 846 C C . LYS A 1 113 ? 13.995 -3.541 -4.826 1.00 91.81 113 LYS A C 1
ATOM 848 O O . LYS A 1 113 ? 14.069 -4.755 -4.628 1.00 91.81 113 LYS A O 1
ATOM 853 N N . PHE A 1 114 ? 14.141 -2.989 -6.018 1.00 90.94 114 PHE A N 1
ATOM 854 C CA . PHE A 1 114 ? 14.421 -3.729 -7.236 1.00 90.94 114 PHE A CA 1
ATOM 855 C C . PHE A 1 114 ? 15.724 -3.244 -7.861 1.00 90.94 114 PHE A C 1
ATOM 857 O O . PHE A 1 114 ? 15.988 -2.043 -7.931 1.00 90.94 114 PHE A O 1
ATOM 864 N N . TRP A 1 115 ? 16.504 -4.213 -8.327 1.00 90.69 115 TRP A N 1
ATOM 865 C CA . TRP A 1 115 ? 17.826 -4.044 -8.919 1.00 90.69 115 TRP A CA 1
ATOM 866 C C . TRP A 1 115 ? 17.882 -4.856 -10.215 1.00 90.69 115 TRP A C 1
ATOM 868 O O . TRP A 1 115 ? 18.420 -5.968 -10.194 1.00 90.69 115 TRP A O 1
ATOM 878 N N . PRO A 1 116 ? 17.239 -4.380 -11.297 1.00 90.50 116 PRO A N 1
ATOM 879 C CA . PRO A 1 116 ? 17.228 -5.106 -12.560 1.00 90.50 116 PRO A CA 1
ATOM 880 C C . PRO A 1 116 ? 18.643 -5.297 -13.097 1.00 90.50 116 PRO A C 1
ATOM 882 O O . PRO A 1 116 ? 19.501 -4.427 -12.949 1.00 90.50 116 PRO A O 1
ATOM 885 N N . ARG A 1 117 ? 18.882 -6.446 -13.728 1.00 88.06 117 ARG A N 1
ATOM 886 C CA . ARG A 1 117 ? 20.162 -6.781 -14.371 1.00 88.06 117 ARG A CA 1
ATOM 887 C C . ARG A 1 117 ? 20.078 -6.853 -15.890 1.00 88.06 117 ARG A C 1
ATOM 889 O O . ARG A 1 117 ? 21.116 -6.862 -16.542 1.00 88.06 117 ARG A O 1
ATOM 896 N N . ASN A 1 118 ? 18.872 -6.955 -16.436 1.00 88.75 118 ASN A N 1
ATOM 897 C CA . ASN A 1 118 ? 18.612 -7.014 -17.868 1.00 88.75 118 ASN A CA 1
ATOM 898 C C . ASN A 1 118 ? 17.361 -6.193 -18.218 1.00 88.75 118 ASN A C 1
ATOM 900 O O . ASN A 1 118 ? 16.527 -5.897 -17.357 1.00 88.75 118 ASN A O 1
ATOM 904 N N . ASP A 1 119 ? 17.222 -5.862 -19.498 1.00 87.94 119 ASP A N 1
ATOM 905 C CA . ASP A 1 119 ? 16.108 -5.049 -20.002 1.00 87.94 119 ASP A CA 1
ATOM 906 C C . ASP A 1 119 ? 14.751 -5.735 -19.766 1.00 87.94 119 ASP A C 1
ATOM 908 O O . ASP A 1 119 ? 13.749 -5.083 -19.464 1.00 87.94 119 ASP A O 1
ATOM 912 N N . ASP A 1 120 ? 14.722 -7.070 -19.808 1.00 90.06 120 ASP A N 1
ATOM 913 C CA . ASP A 1 120 ? 13.527 -7.863 -19.512 1.00 90.06 120 ASP A CA 1
ATOM 914 C C . ASP A 1 120 ? 13.049 -7.695 -18.056 1.00 90.06 120 ASP A C 1
ATOM 916 O O . ASP A 1 120 ? 11.848 -7.574 -17.804 1.00 90.06 120 ASP A O 1
ATOM 920 N N . GLU A 1 121 ? 13.956 -7.677 -17.076 1.00 90.31 121 GLU A N 1
ATOM 921 C CA . GLU A 1 121 ? 13.650 -7.422 -15.664 1.00 90.31 121 GLU A CA 1
ATOM 922 C C . GLU A 1 121 ? 13.203 -5.981 -15.461 1.00 90.31 121 GLU A C 1
ATOM 924 O O . GLU A 1 121 ? 12.225 -5.748 -14.748 1.00 90.31 121 GLU A O 1
ATOM 929 N N . THR A 1 122 ? 13.861 -5.027 -16.122 1.00 90.69 122 THR A N 1
ATOM 930 C CA . THR A 1 122 ? 13.455 -3.620 -16.101 1.00 90.69 122 THR A CA 1
ATOM 931 C C . THR A 1 122 ? 12.015 -3.466 -16.578 1.00 90.69 122 THR A C 1
ATOM 933 O O . THR A 1 122 ? 11.196 -2.859 -15.884 1.00 90.69 122 THR A O 1
ATOM 936 N N . LYS A 1 123 ? 11.670 -4.078 -17.715 1.00 91.69 123 LYS A N 1
ATOM 937 C CA . LYS A 1 123 ? 10.309 -4.052 -18.253 1.00 91.69 123 LYS A CA 1
ATOM 938 C C . LYS A 1 123 ? 9.303 -4.683 -17.291 1.00 91.69 123 LYS A C 1
ATOM 940 O O . LYS A 1 123 ? 8.270 -4.082 -17.013 1.00 91.69 123 LYS A O 1
ATOM 945 N N . ARG A 1 124 ? 9.626 -5.838 -16.694 1.00 92.06 124 ARG A N 1
ATOM 946 C CA . ARG A 1 124 ? 8.763 -6.483 -15.685 1.00 92.06 124 ARG A CA 1
ATOM 947 C C . ARG A 1 124 ? 8.525 -5.591 -14.467 1.00 92.06 124 ARG A C 1
ATOM 949 O O . ARG A 1 124 ? 7.402 -5.525 -13.975 1.00 92.06 124 ARG A O 1
ATOM 956 N N . ILE A 1 125 ? 9.552 -4.899 -13.976 1.00 92.38 125 ILE A N 1
ATOM 957 C CA . ILE A 1 125 ? 9.418 -3.965 -12.847 1.00 92.38 125 ILE A CA 1
ATOM 958 C C . ILE A 1 125 ? 8.521 -2.785 -13.230 1.00 92.38 125 ILE A C 1
ATOM 960 O O . ILE A 1 125 ? 7.655 -2.393 -12.447 1.00 92.38 125 ILE A O 1
ATOM 964 N N . GLN A 1 126 ? 8.684 -2.239 -14.435 1.00 91.44 126 GLN A N 1
ATOM 965 C CA . GLN A 1 126 ? 7.826 -1.166 -14.939 1.00 91.44 126 GLN A CA 1
ATOM 966 C C . GLN A 1 126 ? 6.367 -1.617 -15.078 1.00 91.44 126 GLN A C 1
ATOM 968 O O . GLN A 1 126 ? 5.475 -0.879 -14.661 1.00 91.44 126 GLN A O 1
ATOM 973 N N . ASP A 1 127 ? 6.123 -2.834 -15.567 1.00 93.25 127 ASP A N 1
ATOM 974 C CA . ASP A 1 127 ? 4.784 -3.423 -15.663 1.00 93.25 127 ASP A CA 1
ATOM 975 C C . ASP A 1 127 ? 4.148 -3.619 -14.275 1.00 93.25 127 ASP A C 1
ATOM 977 O O . ASP A 1 127 ? 2.976 -3.298 -14.075 1.00 93.25 127 ASP A O 1
ATOM 981 N N . ILE A 1 128 ? 4.926 -4.071 -13.283 1.00 93.75 128 ILE A N 1
ATOM 982 C CA . ILE A 1 128 ? 4.488 -4.188 -11.880 1.00 93.75 128 ILE A CA 1
ATOM 983 C C . ILE A 1 128 ? 4.084 -2.819 -11.323 1.00 93.75 128 ILE A C 1
ATOM 985 O O . ILE A 1 128 ? 2.998 -2.663 -10.762 1.00 93.75 128 ILE A O 1
ATOM 989 N N . ILE A 1 129 ? 4.944 -1.812 -11.497 1.00 93.19 129 ILE A N 1
ATOM 990 C CA . ILE A 1 129 ? 4.677 -0.439 -11.054 1.00 93.19 129 ILE A CA 1
ATOM 991 C C . ILE A 1 129 ? 3.423 0.108 -11.746 1.00 93.19 129 ILE A C 1
ATOM 993 O O . ILE A 1 129 ? 2.587 0.743 -11.099 1.00 93.19 129 ILE A O 1
ATOM 997 N N . MET A 1 130 ? 3.279 -0.140 -13.048 1.00 93.31 130 MET A N 1
ATOM 998 C CA . MET A 1 130 ? 2.116 0.280 -13.820 1.00 93.31 130 MET A CA 1
ATOM 999 C C . MET A 1 130 ? 0.843 -0.400 -13.320 1.00 93.31 130 MET A C 1
ATOM 1001 O O . MET A 1 130 ? -0.164 0.284 -13.167 1.00 93.31 130 MET A O 1
ATOM 1005 N N . MET A 1 131 ? 0.874 -1.699 -13.003 1.00 93.06 131 MET A N 1
ATOM 1006 C CA . MET A 1 131 ? -0.295 -2.402 -12.468 1.00 93.06 131 MET A CA 1
ATOM 1007 C C . MET A 1 131 ? -0.777 -1.748 -11.167 1.00 93.06 131 MET A C 1
ATOM 1009 O O . MET A 1 131 ? -1.964 -1.442 -11.051 1.00 93.06 131 MET A O 1
ATOM 1013 N N . PHE A 1 132 ? 0.120 -1.480 -10.212 1.00 93.81 132 PHE A N 1
ATOM 1014 C CA . PHE A 1 132 ? -0.267 -0.828 -8.957 1.00 93.81 132 PHE A CA 1
ATOM 1015 C C . PHE A 1 132 ? -0.846 0.568 -9.191 1.00 93.81 132 PHE A C 1
ATOM 1017 O O . PHE A 1 132 ? -1.917 0.878 -8.673 1.00 93.81 132 PHE A O 1
ATOM 1024 N N . LYS A 1 133 ? -0.189 1.388 -10.020 1.00 92.62 133 LYS A N 1
ATOM 1025 C CA . LYS A 1 133 ? -0.675 2.734 -10.361 1.00 92.62 133 LYS A CA 1
ATOM 1026 C C . LYS A 1 133 ? -2.042 2.689 -11.042 1.00 92.62 133 LYS A C 1
ATOM 1028 O O . LYS A 1 133 ? -2.931 3.450 -10.678 1.00 92.62 133 LYS A O 1
ATOM 1033 N N . TYR A 1 134 ? -2.220 1.790 -12.005 1.00 92.44 134 TYR A N 1
ATOM 1034 C CA . TYR A 1 134 ? -3.459 1.651 -12.761 1.00 92.44 134 TYR A CA 1
ATOM 1035 C C . TYR A 1 134 ? -4.628 1.234 -11.863 1.00 92.44 134 TYR A C 1
ATOM 1037 O O . TYR A 1 134 ? -5.682 1.858 -11.904 1.00 92.44 134 TYR A O 1
ATOM 1045 N N . HIS A 1 135 ? -4.430 0.224 -11.014 1.00 91.81 135 HIS A N 1
ATOM 1046 C CA . HIS A 1 135 ? -5.486 -0.323 -10.160 1.00 91.81 135 HIS A CA 1
ATOM 1047 C C . HIS A 1 135 ? -5.801 0.532 -8.921 1.00 91.81 135 HIS A C 1
ATOM 1049 O O . HIS A 1 135 ? -6.891 0.405 -8.365 1.00 91.81 135 HIS A O 1
ATOM 1055 N N . MET A 1 136 ? -4.889 1.422 -8.512 1.00 91.62 136 MET A N 1
ATOM 1056 C CA . MET A 1 136 ? -5.123 2.414 -7.453 1.00 91.62 136 MET A CA 1
ATOM 1057 C C . MET A 1 136 ? -6.086 3.525 -7.882 1.00 91.62 136 MET A C 1
ATOM 1059 O O . MET A 1 136 ? -6.784 4.103 -7.050 1.00 91.62 136 MET A O 1
ATOM 1063 N N . HIS A 1 137 ? -6.092 3.873 -9.169 1.00 91.19 137 HIS A N 1
ATOM 1064 C CA . HIS A 1 137 ? -6.872 4.995 -9.668 1.00 91.19 137 HIS A CA 1
ATOM 1065 C C . HIS A 1 137 ? -8.271 4.566 -10.124 1.00 91.19 137 HIS A C 1
ATOM 1067 O O . HIS A 1 137 ? -8.455 3.454 -10.623 1.00 91.19 137 HIS A O 1
ATOM 1073 N N . PRO A 1 138 ? -9.273 5.447 -9.965 1.00 90.00 138 PRO A N 1
ATOM 1074 C CA . PRO A 1 138 ? -10.623 5.150 -10.402 1.00 90.00 138 PRO A CA 1
ATOM 1075 C C . PRO A 1 138 ? -10.723 5.073 -11.928 1.00 90.00 138 PRO A C 1
ATOM 1077 O O . PRO A 1 138 ? -10.059 5.816 -12.662 1.00 90.00 138 PRO A O 1
ATOM 1080 N N . GLY A 1 139 ? -11.628 4.218 -12.396 1.00 82.00 139 GLY A N 1
ATOM 1081 C CA . GLY A 1 139 ? -12.054 4.200 -13.789 1.00 82.00 139 GLY A CA 1
ATOM 1082 C C . GLY A 1 139 ? -12.860 5.450 -14.150 1.00 82.00 139 GLY A C 1
ATOM 1083 O O . GLY A 1 139 ? -13.452 6.123 -13.301 1.00 82.00 139 GLY A O 1
ATOM 1084 N N . ARG A 1 140 ? -12.863 5.781 -15.441 1.00 75.31 140 ARG A N 1
ATOM 1085 C CA . ARG A 1 140 ? -13.785 6.766 -16.012 1.00 75.31 140 ARG A CA 1
ATOM 1086 C C . ARG A 1 140 ? -14.595 6.090 -17.098 1.00 75.31 140 ARG A C 1
ATOM 1088 O O . ARG A 1 140 ? -14.154 6.060 -18.250 1.00 75.31 140 ARG A O 1
ATOM 1095 N N . ASP A 1 141 ? -15.780 5.607 -16.756 1.00 64.75 141 ASP A N 1
ATOM 1096 C CA . ASP A 1 141 ? -16.710 5.145 -17.770 1.00 64.75 141 ASP A CA 1
ATOM 1097 C C . ASP A 1 141 ? -17.244 6.327 -18.607 1.00 64.75 141 ASP A C 1
ATOM 1099 O O . ASP A 1 141 ? -17.896 7.261 -18.126 1.00 64.75 141 ASP A O 1
ATOM 1103 N N . LYS A 1 142 ? -16.918 6.303 -19.904 1.00 65.06 142 LYS A N 1
ATOM 1104 C CA . LYS A 1 142 ? -17.394 7.277 -20.899 1.00 65.06 142 LYS A CA 1
ATOM 1105 C C . LYS A 1 142 ? -18.764 6.899 -21.475 1.00 65.06 142 LYS A C 1
ATOM 1107 O O . LYS A 1 142 ? -19.353 7.719 -22.177 1.00 65.06 142 LYS A O 1
ATOM 1112 N N . GLN A 1 143 ? -19.244 5.685 -21.208 1.00 62.59 143 GLN A N 1
ATOM 1113 C CA . GLN A 1 143 ? -20.481 5.108 -21.733 1.00 62.59 143 GLN A CA 1
ATOM 1114 C C . GLN A 1 143 ? -21.611 5.062 -20.691 1.00 62.59 143 GLN A C 1
ATOM 1116 O O . GLN A 1 143 ? -22.778 5.012 -21.078 1.00 62.59 143 GLN A O 1
ATOM 1121 N N . ALA A 1 144 ? -21.300 5.159 -19.393 1.00 63.31 144 ALA A N 1
ATOM 1122 C CA . ALA A 1 144 ? -22.302 5.280 -18.336 1.00 63.31 144 ALA A CA 1
ATOM 1123 C C . ALA A 1 144 ? -23.210 6.513 -18.521 1.00 63.31 144 ALA A C 1
ATOM 1125 O O . ALA A 1 144 ? -22.767 7.586 -18.952 1.00 63.31 144 ALA A O 1
ATOM 1126 N N . TRP A 1 145 ? -24.481 6.397 -18.101 1.00 63.47 145 TRP A N 1
ATOM 1127 C CA . TRP A 1 145 ? -25.493 7.472 -18.152 1.00 63.47 145 TRP A CA 1
ATOM 1128 C C . TRP A 1 145 ? -25.014 8.806 -17.560 1.00 63.47 145 TRP A C 1
ATOM 1130 O O . TRP A 1 145 ? -25.496 9.874 -17.939 1.00 63.47 145 TRP A O 1
ATOM 1140 N N . HIS A 1 146 ? -24.031 8.757 -16.663 1.00 60.56 146 HIS A N 1
ATOM 1141 C CA . HIS A 1 146 ? -23.459 9.914 -15.992 1.00 60.56 146 HIS A CA 1
ATOM 1142 C C . HIS A 1 146 ? -22.317 10.602 -16.763 1.00 60.56 146 HIS A C 1
ATOM 1144 O O . HIS A 1 146 ? -21.641 11.427 -16.157 1.00 60.56 146 HIS A O 1
ATOM 1150 N N . LYS A 1 147 ? -22.087 10.319 -18.062 1.00 57.84 147 LYS A N 1
ATOM 1151 C CA . LYS A 1 147 ? -21.146 11.026 -18.974 1.00 57.84 147 LYS A CA 1
ATOM 1152 C C . LYS A 1 147 ? -19.842 11.508 -18.299 1.00 57.84 147 LYS A C 1
ATOM 1154 O O . LYS A 1 147 ? -19.462 12.673 -18.426 1.00 57.84 147 LYS A O 1
ATOM 1159 N N . GLY A 1 148 ? -19.172 10.643 -17.533 1.00 62.81 148 GLY A N 1
ATOM 1160 C CA . GLY A 1 148 ? -17.909 10.969 -16.857 1.00 62.81 148 GLY A CA 1
ATOM 1161 C C . GLY A 1 148 ? -17.980 12.035 -15.749 1.00 62.81 148 GLY A C 1
ATOM 1162 O O . GLY A 1 148 ? -16.948 12.630 -15.433 1.00 62.81 148 GLY A O 1
ATOM 1163 N N . ARG A 1 149 ? -19.165 12.301 -15.180 1.00 71.50 149 ARG A N 1
ATOM 1164 C CA . ARG A 1 149 ? -19.352 13.124 -13.966 1.00 71.50 149 ARG A CA 1
ATOM 1165 C C . ARG A 1 149 ? -19.060 12.355 -12.678 1.00 71.50 149 ARG A C 1
ATOM 1167 O O . ARG A 1 149 ? -18.814 12.978 -11.653 1.00 71.50 149 ARG A O 1
ATOM 1174 N N . MET A 1 150 ? -19.111 11.028 -12.737 1.00 75.69 150 MET A N 1
ATOM 1175 C CA . MET A 1 150 ? -18.823 10.128 -11.624 1.00 75.69 150 MET A CA 1
ATOM 1176 C C . MET A 1 150 ? -17.619 9.260 -11.983 1.00 75.69 150 MET A C 1
ATOM 1178 O O . MET A 1 150 ? -17.383 8.977 -13.159 1.00 75.69 150 MET A O 1
ATOM 1182 N N . PHE A 1 151 ? -16.849 8.898 -10.964 1.00 82.06 151 PHE A N 1
ATOM 1183 C CA . PHE A 1 151 ? -15.710 7.997 -11.066 1.00 82.06 151 PHE A CA 1
ATOM 1184 C C . PHE A 1 151 ? -16.135 6.589 -10.662 1.00 82.06 151 PHE A C 1
ATOM 1186 O O . PHE A 1 151 ? -16.892 6.435 -9.702 1.00 82.06 151 PHE A O 1
ATOM 1193 N N . ASP A 1 152 ? -15.626 5.586 -11.371 1.00 84.12 152 ASP A N 1
ATOM 1194 C CA . ASP A 1 152 ? -15.807 4.192 -10.977 1.00 84.12 152 ASP A CA 1
ATOM 1195 C C . ASP A 1 152 ? -14.928 3.887 -9.766 1.00 84.12 152 ASP A C 1
ATOM 1197 O O . ASP A 1 152 ? -13.843 4.457 -9.610 1.00 84.12 152 ASP A O 1
ATOM 1201 N N . TYR A 1 153 ? -15.382 2.978 -8.907 1.00 85.38 153 TYR A N 1
ATOM 1202 C CA . TYR A 1 153 ? -14.594 2.570 -7.750 1.00 85.38 153 TYR A CA 1
ATOM 1203 C C . TYR A 1 153 ? -13.259 1.944 -8.210 1.00 85.38 153 TYR A C 1
ATOM 1205 O O . TYR A 1 153 ? -13.250 1.196 -9.195 1.00 85.38 153 TYR A O 1
ATOM 1213 N N . PRO A 1 154 ? -12.124 2.259 -7.553 1.00 88.25 154 PRO A N 1
ATOM 1214 C CA . PRO A 1 154 ? -10.838 1.653 -7.884 1.00 88.25 154 PRO A CA 1
ATOM 1215 C C . PRO A 1 154 ? -10.852 0.141 -7.628 1.00 88.25 154 PRO A C 1
ATOM 1217 O O . PRO A 1 154 ? -11.775 -0.413 -7.034 1.00 88.25 154 PRO A O 1
ATOM 1220 N N . SER A 1 155 ? -9.815 -0.554 -8.089 1.00 90.94 155 SER A N 1
ATOM 1221 C CA . SER A 1 155 ? -9.736 -1.999 -7.874 1.00 90.94 155 SER A CA 1
ATOM 1222 C C . SER A 1 155 ? -9.389 -2.333 -6.427 1.00 90.94 155 SER A C 1
ATOM 1224 O O . SER A 1 155 ? -8.605 -1.645 -5.775 1.00 90.94 155 SER A O 1
ATOM 1226 N N . GLU A 1 156 ? -9.950 -3.436 -5.949 1.00 92.06 156 GLU A N 1
ATOM 1227 C CA . GLU A 1 156 ? -9.623 -3.997 -4.645 1.00 92.06 156 GLU A CA 1
ATOM 1228 C C . GLU A 1 156 ? -8.472 -4.999 -4.764 1.00 92.06 156 GLU A C 1
ATOM 1230 O O . GLU A 1 156 ? -8.349 -5.710 -5.764 1.00 92.06 156 GLU A O 1
ATOM 1235 N N . PHE A 1 157 ? -7.638 -5.060 -3.731 1.00 92.25 157 PHE A N 1
ATOM 1236 C CA . PHE A 1 157 ? -6.466 -5.919 -3.662 1.00 92.25 157 PHE A CA 1
ATOM 1237 C C . PHE A 1 157 ? -6.672 -7.023 -2.628 1.00 92.25 157 PHE A C 1
ATOM 1239 O O . PHE A 1 157 ? -7.149 -6.790 -1.515 1.00 92.25 157 PHE A O 1
ATOM 1246 N N . GLU A 1 158 ? -6.265 -8.231 -2.999 1.00 92.12 158 GLU A N 1
ATOM 1247 C CA . GLU A 1 158 ? -6.224 -9.394 -2.123 1.00 92.12 158 GLU A CA 1
ATOM 1248 C C . GLU A 1 158 ? -4.764 -9.832 -1.984 1.00 92.12 158 GLU A C 1
ATOM 1250 O O . GLU A 1 158 ? -4.094 -10.113 -2.981 1.00 92.12 158 GLU A O 1
ATOM 1255 N N . ILE A 1 159 ? -4.249 -9.823 -0.754 1.00 90.75 159 ILE A N 1
ATOM 1256 C CA . ILE A 1 159 ? -2.825 -10.030 -0.477 1.00 90.75 159 ILE A CA 1
ATOM 1257 C C . ILE A 1 159 ? -2.658 -11.320 0.315 1.00 90.75 159 ILE A C 1
ATOM 1259 O O . ILE A 1 159 ? -3.174 -11.457 1.420 1.00 90.75 159 ILE A O 1
ATOM 1263 N N . HIS A 1 160 ? -1.871 -12.242 -0.238 1.00 89.88 160 HIS A N 1
ATOM 1264 C CA . HIS A 1 160 ? -1.544 -13.514 0.396 1.00 89.88 160 HIS A CA 1
ATOM 1265 C C . HIS A 1 160 ? -0.044 -13.638 0.603 1.00 89.88 160 HIS A C 1
ATOM 1267 O O . HIS A 1 160 ? 0.740 -13.473 -0.333 1.00 89.88 160 HIS A O 1
ATOM 1273 N N . TYR A 1 161 ? 0.364 -13.993 1.819 1.00 89.50 161 TYR A N 1
ATOM 1274 C CA . TYR A 1 161 ? 1.745 -14.379 2.073 1.00 89.50 161 TYR A CA 1
ATOM 1275 C C . TYR A 1 161 ? 1.966 -15.813 1.610 1.00 89.50 161 TYR A C 1
ATOM 1277 O O . TYR A 1 161 ? 1.357 -16.748 2.128 1.00 89.50 161 TYR A O 1
ATOM 1285 N N . LEU A 1 162 ? 2.857 -15.994 0.641 1.00 87.19 162 LEU A N 1
ATOM 1286 C CA . LEU A 1 162 ? 3.190 -17.305 0.101 1.00 87.19 162 LEU A CA 1
ATOM 1287 C C . LEU A 1 162 ? 4.469 -17.844 0.746 1.00 87.19 162 LEU A C 1
ATOM 1289 O O . LEU A 1 162 ? 5.453 -17.133 0.950 1.00 87.19 162 LEU A O 1
ATOM 1293 N N . HIS A 1 163 ? 4.453 -19.136 1.040 1.00 84.38 163 HIS A N 1
ATOM 1294 C CA . HIS A 1 163 ? 5.605 -19.950 1.390 1.00 84.38 163 HIS A CA 1
ATOM 1295 C C . HIS A 1 163 ? 5.751 -21.073 0.352 1.00 84.38 163 HIS A C 1
ATOM 1297 O O . HIS A 1 163 ? 4.815 -21.377 -0.382 1.00 84.38 163 HIS A O 1
ATOM 1303 N N . ARG A 1 164 ? 6.919 -21.727 0.290 1.00 78.31 164 ARG A N 1
ATOM 1304 C CA . ARG A 1 164 ? 7.244 -22.773 -0.705 1.00 78.31 164 ARG A CA 1
ATOM 1305 C C . ARG A 1 164 ? 6.157 -23.846 -0.885 1.00 78.31 164 ARG A C 1
ATOM 1307 O O . ARG A 1 164 ? 6.053 -24.421 -1.958 1.00 78.31 164 ARG A O 1
ATOM 1314 N N . THR A 1 165 ? 5.387 -24.123 0.166 1.00 75.50 165 THR A N 1
ATOM 1315 C CA . THR A 1 165 ? 4.349 -25.162 0.232 1.00 75.50 165 THR A CA 1
ATOM 1316 C C . THR A 1 165 ? 2.914 -24.641 0.064 1.00 75.50 165 THR A C 1
ATOM 1318 O O . THR A 1 165 ? 1.988 -25.441 0.132 1.00 75.50 165 THR A O 1
ATOM 1321 N N . GLY A 1 166 ? 2.703 -23.332 -0.126 1.00 82.12 166 GLY A N 1
ATOM 1322 C CA . GLY A 1 166 ? 1.375 -22.714 -0.240 1.00 82.12 166 GLY A CA 1
ATOM 1323 C C . GLY A 1 166 ? 1.233 -21.427 0.575 1.00 82.12 166 GLY A C 1
ATOM 1324 O O . GLY A 1 166 ? 2.219 -20.759 0.878 1.00 82.12 166 GLY A O 1
ATOM 1325 N N . ILE A 1 167 ? 0.003 -21.062 0.937 1.00 82.75 167 ILE A N 1
ATOM 1326 C CA . ILE A 1 167 ? -0.269 -19.868 1.752 1.00 82.75 167 ILE A CA 1
ATOM 1327 C C . ILE A 1 167 ? 0.297 -20.072 3.164 1.00 82.75 167 ILE A C 1
ATOM 1329 O O . ILE A 1 167 ? 0.079 -21.107 3.794 1.00 82.75 167 ILE A O 1
ATOM 1333 N N . ASN A 1 168 ? 1.037 -19.085 3.661 1.00 81.56 168 ASN A N 1
ATOM 1334 C CA . ASN A 1 168 ? 1.614 -19.104 4.996 1.00 81.56 168 ASN A CA 1
ATOM 1335 C C . ASN A 1 168 ? 0.537 -18.799 6.048 1.00 81.56 168 ASN A C 1
ATOM 1337 O O . ASN A 1 168 ? 0.102 -17.659 6.182 1.00 81.56 168 ASN A O 1
ATOM 1341 N N . THR A 1 169 ? 0.139 -19.811 6.818 1.00 80.75 169 THR A N 1
ATOM 1342 C CA . THR A 1 169 ? -0.874 -19.691 7.880 1.00 80.75 169 THR A CA 1
ATOM 1343 C C . THR A 1 169 ? -0.331 -19.143 9.199 1.00 80.75 169 THR A C 1
ATOM 1345 O O . THR A 1 169 ? -1.113 -18.876 10.104 1.00 80.75 169 THR A O 1
ATOM 1348 N N . SER A 1 170 ? 0.991 -19.010 9.342 1.00 82.81 170 SER A N 1
ATOM 1349 C CA . SER A 1 170 ? 1.626 -18.490 10.562 1.00 82.81 170 SER A CA 1
ATOM 1350 C C . SER A 1 170 ? 1.667 -16.960 10.607 1.00 82.81 170 SER A C 1
ATOM 1352 O O . SER A 1 170 ? 2.061 -16.388 11.621 1.00 82.81 170 SER A O 1
ATOM 1354 N N . LEU A 1 171 ? 1.305 -16.298 9.506 1.00 84.12 171 LEU A N 1
ATOM 1355 C CA . LEU A 1 171 ? 1.168 -14.847 9.418 1.00 84.12 171 LEU A CA 1
ATOM 1356 C C . LEU A 1 171 ? -0.311 -14.459 9.450 1.00 84.12 171 LEU A C 1
ATOM 1358 O O . LEU A 1 171 ? -1.187 -15.277 9.172 1.00 84.12 171 LEU A O 1
ATOM 1362 N N . ASN A 1 172 ? -0.576 -13.198 9.782 1.00 83.44 172 ASN A N 1
ATOM 1363 C CA . ASN A 1 172 ? -1.927 -12.654 9.766 1.00 83.44 172 ASN A CA 1
ATOM 1364 C C . ASN A 1 172 ? -2.528 -12.747 8.357 1.00 83.44 172 ASN A C 1
ATOM 1366 O O . ASN A 1 172 ? -1.847 -12.479 7.360 1.00 83.44 172 ASN A O 1
ATOM 1370 N N . LYS A 1 173 ? -3.812 -13.094 8.279 1.00 85.62 173 LYS A N 1
ATOM 1371 C CA . LYS A 1 173 ? -4.557 -13.019 7.023 1.00 85.62 173 LYS A CA 1
ATOM 1372 C C . LYS A 1 173 ? -4.945 -11.573 6.765 1.00 85.62 173 LYS A C 1
ATOM 1374 O O . LYS A 1 173 ? -5.167 -10.796 7.689 1.00 85.62 173 LYS A O 1
ATOM 1379 N N . ILE A 1 174 ? -5.014 -11.204 5.499 1.00 88.69 174 ILE A N 1
ATOM 1380 C CA . ILE A 1 174 ? -5.356 -9.849 5.081 1.00 88.69 174 ILE A CA 1
ATOM 1381 C C . ILE A 1 174 ? -6.705 -9.934 4.378 1.00 88.69 174 ILE A C 1
ATOM 1383 O O . ILE A 1 174 ? -6.885 -10.772 3.495 1.00 88.69 174 ILE A O 1
ATOM 1387 N N . SER A 1 175 ? -7.668 -9.122 4.816 1.00 89.88 175 SER A N 1
ATOM 1388 C CA . SER A 1 175 ? -8.943 -8.988 4.111 1.00 89.88 175 SER A CA 1
ATOM 1389 C C . SER A 1 175 ? -8.756 -8.136 2.850 1.00 89.88 175 SER A C 1
ATOM 1391 O O . SER A 1 175 ? -7.660 -7.677 2.522 1.00 89.88 175 SER A O 1
ATOM 1393 N N . ARG A 1 176 ? -9.841 -7.908 2.114 1.00 91.94 176 ARG A N 1
ATOM 1394 C CA . ARG A 1 176 ? -9.843 -7.049 0.929 1.00 91.94 176 ARG A CA 1
ATOM 1395 C C . ARG A 1 176 ? -9.363 -5.651 1.315 1.00 91.94 176 ARG A C 1
ATOM 1397 O O . ARG A 1 176 ? -9.858 -5.040 2.267 1.00 91.94 176 ARG A O 1
ATOM 1404 N N . CYS A 1 177 ? -8.374 -5.159 0.581 1.00 92.56 177 CYS A N 1
ATOM 1405 C CA . CYS A 1 177 ? -7.706 -3.905 0.887 1.00 92.56 177 CYS A CA 1
ATOM 1406 C C . CYS A 1 177 ? -7.684 -2.971 -0.322 1.00 92.56 177 CYS A C 1
ATOM 1408 O O . CYS A 1 177 ? -7.716 -3.398 -1.476 1.00 92.56 177 CYS A O 1
ATOM 1410 N N . ALA A 1 178 ? -7.636 -1.673 -0.047 1.00 92.69 178 ALA A N 1
ATOM 1411 C CA . ALA A 1 178 ? -7.425 -0.640 -1.045 1.00 92.69 178 ALA A CA 1
ATOM 1412 C C . ALA A 1 178 ? -5.998 -0.099 -0.937 1.00 92.69 178 ALA A C 1
ATOM 1414 O O . ALA A 1 178 ? -5.454 0.070 0.159 1.00 92.69 178 ALA A O 1
ATOM 1415 N N . LEU A 1 179 ? -5.393 0.193 -2.087 1.00 92.94 179 LEU A N 1
ATOM 1416 C CA . LEU A 1 179 ? -4.087 0.837 -2.150 1.00 92.94 179 LEU A CA 1
ATOM 1417 C C . LEU A 1 179 ? -4.262 2.338 -1.883 1.00 92.94 179 LEU A C 1
ATOM 1419 O O . LEU A 1 179 ? -4.866 3.052 -2.678 1.00 92.94 179 LEU A O 1
ATOM 1423 N N . LYS A 1 180 ? -3.750 2.808 -0.744 1.00 92.81 180 LYS A N 1
ATOM 1424 C CA . LYS A 1 180 ? -3.847 4.206 -0.299 1.00 92.81 180 LYS A CA 1
ATOM 1425 C C . LYS A 1 180 ? -2.686 5.050 -0.815 1.00 92.81 180 LYS A C 1
ATOM 1427 O O . LYS A 1 180 ? -2.868 6.226 -1.115 1.00 92.81 180 LYS A O 1
ATOM 1432 N N . ASN A 1 181 ? -1.492 4.466 -0.893 1.00 93.94 181 ASN A N 1
ATOM 1433 C CA . ASN A 1 181 ? -0.298 5.162 -1.360 1.00 93.94 181 ASN A CA 1
ATOM 1434 C C . ASN A 1 181 ? 0.626 4.226 -2.143 1.00 93.94 181 ASN A C 1
ATOM 1436 O O . ASN A 1 181 ? 0.888 3.109 -1.704 1.00 93.94 181 ASN A O 1
ATOM 1440 N N . CYS A 1 182 ? 1.157 4.720 -3.261 1.00 93.81 182 CYS A N 1
ATOM 1441 C CA . CYS A 1 182 ? 2.167 4.052 -4.075 1.00 93.81 182 CYS A CA 1
ATOM 1442 C C . CYS A 1 182 ? 3.299 5.038 -4.380 1.00 93.81 182 CYS A C 1
ATOM 1444 O O . CYS A 1 182 ? 3.242 5.782 -5.362 1.00 93.81 182 CYS A O 1
ATOM 1446 N N . ALA A 1 183 ? 4.336 5.040 -3.545 1.00 94.38 183 ALA A N 1
ATOM 1447 C CA . ALA A 1 183 ? 5.518 5.866 -3.747 1.00 94.38 183 ALA A CA 1
ATOM 1448 C C . ALA A 1 183 ? 6.577 5.079 -4.524 1.00 94.38 183 ALA A C 1
ATOM 1450 O O . ALA A 1 183 ? 6.987 3.996 -4.111 1.00 94.38 183 ALA A O 1
ATOM 1451 N N . VAL A 1 184 ? 7.008 5.626 -5.661 1.00 93.06 184 VAL A N 1
ATOM 1452 C CA . VAL A 1 184 ? 8.052 5.037 -6.505 1.00 93.06 184 VAL A CA 1
ATOM 1453 C C . VAL A 1 184 ? 9.235 5.987 -6.540 1.00 93.06 184 VAL A C 1
ATOM 1455 O O . VAL A 1 184 ? 9.112 7.116 -7.010 1.00 93.06 184 VAL A O 1
ATOM 1458 N N . ASP A 1 185 ? 10.371 5.510 -6.059 1.00 92.06 185 ASP A N 1
ATOM 1459 C CA . ASP A 1 185 ? 11.657 6.185 -6.107 1.00 92.06 185 ASP A CA 1
ATOM 1460 C C . ASP A 1 185 ? 12.533 5.508 -7.167 1.00 92.06 185 ASP A C 1
ATOM 1462 O O . ASP A 1 185 ? 12.791 4.303 -7.115 1.00 92.06 185 ASP A O 1
ATOM 1466 N N . TYR A 1 186 ? 12.951 6.295 -8.156 1.00 88.56 186 TYR A N 1
ATOM 1467 C CA . TYR A 1 186 ? 13.776 5.866 -9.285 1.00 88.56 186 TYR A CA 1
ATOM 1468 C C . TYR A 1 186 ? 15.286 6.026 -9.011 1.00 88.56 186 TYR A C 1
ATOM 1470 O O . TYR A 1 186 ? 16.105 5.688 -9.864 1.00 88.56 186 TYR A O 1
ATOM 1478 N N . THR A 1 187 ? 15.669 6.542 -7.836 1.00 87.94 187 THR A N 1
ATOM 1479 C CA . THR A 1 187 ? 17.062 6.765 -7.400 1.00 87.94 187 THR A CA 1
ATOM 1480 C C . THR A 1 187 ? 17.277 6.472 -5.903 1.00 87.94 187 THR A C 1
ATOM 1482 O O . THR A 1 187 ? 17.809 7.316 -5.177 1.00 87.94 187 THR A O 1
ATOM 1485 N N . PRO A 1 188 ? 16.920 5.274 -5.403 1.00 81.62 188 PRO A N 1
ATOM 1486 C CA . PRO A 1 188 ? 16.932 4.974 -3.970 1.00 81.62 188 PRO A CA 1
ATOM 1487 C C . PRO A 1 188 ? 18.304 4.982 -3.285 1.00 81.62 188 PRO A C 1
ATOM 1489 O O . PRO A 1 188 ? 18.353 5.074 -2.060 1.00 81.62 188 PRO A O 1
ATOM 1492 N N . GLU A 1 189 ? 19.414 4.854 -4.019 1.00 79.38 189 GLU A N 1
ATOM 1493 C CA . GLU A 1 189 ? 20.765 4.911 -3.428 1.00 79.38 189 GLU A CA 1
ATOM 1494 C C . GLU A 1 189 ? 21.350 6.318 -3.319 1.00 79.38 189 GLU A C 1
ATOM 1496 O O . GLU A 1 189 ? 22.419 6.498 -2.736 1.00 79.38 189 GLU A O 1
ATOM 1501 N N . GLY A 1 190 ? 20.625 7.327 -3.804 1.00 68.56 190 GLY A N 1
ATOM 1502 C CA . GLY A 1 190 ? 21.094 8.704 -3.803 1.00 68.56 190 GLY A CA 1
ATOM 1503 C C . GLY A 1 190 ? 22.254 8.952 -4.775 1.00 68.56 190 GLY A C 1
ATOM 1504 O O . GLY A 1 190 ? 22.894 8.042 -5.304 1.00 68.56 190 GLY A O 1
ATOM 1505 N N . GLY A 1 191 ? 22.511 10.231 -5.042 1.00 76.00 191 GLY A N 1
ATOM 1506 C CA . GLY A 1 191 ? 23.517 10.674 -6.009 1.00 76.00 191 GLY A CA 1
ATOM 1507 C C . GLY A 1 191 ? 22.942 10.950 -7.400 1.00 76.00 191 GLY A C 1
ATOM 1508 O O . GLY A 1 191 ? 21.780 11.325 -7.543 1.00 76.00 191 GLY A O 1
ATOM 1509 N N . ASN A 1 192 ? 23.784 10.821 -8.428 1.00 77.62 192 ASN A N 1
ATOM 1510 C CA . ASN A 1 192 ? 23.409 11.121 -9.810 1.00 77.62 192 ASN A CA 1
ATOM 1511 C C . ASN A 1 192 ? 22.417 10.085 -10.355 1.00 77.62 192 ASN A C 1
ATOM 1513 O O . ASN A 1 192 ? 22.563 8.890 -10.099 1.00 77.62 192 ASN A O 1
ATOM 1517 N N . PHE A 1 193 ? 21.456 10.542 -11.160 1.00 80.94 193 PHE A N 1
ATOM 1518 C CA . PHE A 1 193 ? 20.551 9.668 -11.904 1.00 80.94 193 PHE A CA 1
ATOM 1519 C C . PHE A 1 193 ? 21.364 8.768 -12.841 1.00 80.94 193 PHE A C 1
ATOM 1521 O O . PHE A 1 193 ? 22.056 9.256 -13.736 1.00 80.94 193 PHE A O 1
ATOM 1528 N N . LYS A 1 194 ? 21.319 7.457 -12.595 1.00 82.50 194 LYS A N 1
ATOM 1529 C CA . LYS A 1 194 ? 22.000 6.446 -13.406 1.00 82.50 194 LYS A CA 1
ATOM 1530 C C . LYS A 1 194 ? 20.966 5.685 -14.212 1.00 82.50 194 LYS A C 1
ATOM 1532 O O . LYS A 1 194 ? 19.992 5.179 -13.651 1.00 82.50 194 LYS A O 1
ATOM 1537 N N . THR A 1 195 ? 21.225 5.570 -15.503 1.00 84.81 195 THR A N 1
ATOM 1538 C CA . THR A 1 195 ? 20.400 4.787 -16.410 1.00 84.81 195 THR A CA 1
ATOM 1539 C C . THR A 1 195 ? 21.221 3.732 -17.117 1.00 84.81 195 THR A C 1
ATOM 1541 O O . THR A 1 195 ? 22.438 3.872 -17.254 1.00 84.81 195 THR A O 1
ATOM 1544 N N . PHE A 1 196 ? 20.539 2.701 -17.597 1.00 83.31 196 PHE A N 1
ATOM 1545 C CA . PHE A 1 196 ? 21.063 1.861 -18.663 1.00 83.31 196 PHE A CA 1
ATOM 1546 C C . PHE A 1 196 ? 21.158 2.662 -19.977 1.00 83.31 196 PHE A C 1
ATOM 1548 O O . PHE A 1 196 ? 20.791 3.845 -20.039 1.00 83.31 196 PHE A O 1
ATOM 1555 N N . GLU A 1 197 ? 21.687 2.028 -21.026 1.00 82.56 197 GLU A N 1
ATOM 1556 C CA . GLU A 1 197 ? 21.839 2.638 -22.358 1.00 82.56 197 GLU A CA 1
ATOM 1557 C C . GLU A 1 197 ? 20.492 3.072 -22.960 1.00 82.56 197 GLU A C 1
ATOM 1559 O O . GLU A 1 197 ? 20.434 4.028 -23.728 1.00 82.56 197 GLU A O 1
ATOM 1564 N N . ASP A 1 198 ? 19.401 2.426 -22.547 1.00 80.88 198 ASP A N 1
ATOM 1565 C CA . ASP A 1 198 ? 18.019 2.690 -22.957 1.00 80.88 198 ASP A CA 1
ATOM 1566 C C . ASP A 1 198 ? 17.313 3.786 -22.125 1.00 80.88 198 ASP A C 1
ATOM 1568 O O . ASP A 1 198 ? 16.099 3.971 -22.228 1.00 80.88 198 ASP A O 1
ATOM 1572 N N . HIS A 1 199 ? 18.061 4.515 -21.289 1.00 82.88 199 HIS A N 1
ATOM 1573 C CA . HIS A 1 199 ? 17.567 5.547 -20.368 1.00 82.88 199 HIS A CA 1
ATOM 1574 C C . HIS A 1 199 ? 16.669 5.046 -19.228 1.00 82.88 199 HIS A C 1
ATOM 1576 O O . HIS A 1 199 ? 16.070 5.856 -18.511 1.00 82.88 199 HIS A O 1
ATOM 1582 N N . THR A 1 200 ? 16.593 3.736 -18.993 1.00 85.00 200 THR A N 1
ATOM 1583 C CA . THR A 1 200 ? 15.837 3.207 -17.858 1.00 85.00 200 THR A CA 1
ATOM 1584 C C . THR A 1 200 ? 16.643 3.279 -16.556 1.00 85.00 200 THR A C 1
ATOM 1586 O O . THR A 1 200 ? 17.852 3.040 -16.560 1.00 85.00 200 THR A O 1
ATOM 1589 N N . PRO A 1 201 ? 16.012 3.619 -15.417 1.00 86.50 201 PRO A N 1
ATOM 1590 C CA . PRO A 1 201 ? 16.681 3.622 -14.118 1.00 86.50 201 PRO A CA 1
ATOM 1591 C C . PRO A 1 201 ? 17.277 2.260 -13.741 1.00 86.50 201 PRO A C 1
ATOM 1593 O O . PRO A 1 201 ? 16.643 1.221 -13.927 1.00 86.50 201 PRO A O 1
ATOM 1596 N N . VAL A 1 202 ? 18.462 2.278 -13.123 1.00 87.75 202 VAL A N 1
ATOM 1597 C CA . VAL A 1 202 ? 19.171 1.063 -12.662 1.00 87.75 202 VAL A CA 1
ATOM 1598 C C . VAL A 1 202 ? 18.639 0.483 -11.349 1.00 87.75 202 VAL A C 1
ATOM 1600 O O . VAL A 1 202 ? 18.997 -0.626 -10.959 1.00 87.75 202 VAL A O 1
ATOM 1603 N N . SER A 1 203 ? 17.808 1.237 -10.632 1.00 90.31 203 SER A N 1
ATOM 1604 C CA . SER A 1 203 ? 17.329 0.877 -9.300 1.00 90.31 203 SER A CA 1
ATOM 1605 C C . SER A 1 203 ? 15.965 1.491 -9.034 1.00 90.31 203 SER A C 1
ATOM 1607 O O . SER A 1 203 ? 15.751 2.661 -9.345 1.00 90.31 203 SER A O 1
ATOM 1609 N N . TYR A 1 204 ? 15.072 0.730 -8.409 1.00 91.56 204 TYR A N 1
ATOM 1610 C CA . TYR A 1 204 ? 13.730 1.188 -8.054 1.00 91.56 204 TYR A CA 1
ATOM 1611 C C . TYR A 1 204 ? 13.443 0.853 -6.596 1.00 91.56 204 TYR A C 1
ATOM 1613 O O . TYR A 1 204 ? 13.768 -0.237 -6.123 1.00 91.56 204 TYR A O 1
ATOM 1621 N N . LYS A 1 205 ? 12.780 1.755 -5.883 1.00 93.12 205 LYS A N 1
ATOM 1622 C CA . LYS A 1 205 ? 12.172 1.467 -4.586 1.00 93.12 205 LYS A CA 1
ATOM 1623 C C . LYS A 1 205 ? 10.693 1.804 -4.655 1.00 93.12 205 LYS A C 1
ATOM 1625 O O . LYS A 1 205 ? 10.319 2.893 -5.071 1.00 93.12 205 LYS A O 1
ATOM 1630 N N . VAL A 1 206 ? 9.862 0.844 -4.277 1.00 93.00 206 VAL A N 1
ATOM 1631 C CA . VAL A 1 206 ? 8.408 0.960 -4.290 1.00 93.00 206 VAL A CA 1
ATOM 1632 C C . VAL A 1 206 ? 7.910 0.769 -2.868 1.00 93.00 206 VAL A C 1
ATOM 1634 O O . VAL A 1 206 ? 8.034 -0.319 -2.304 1.00 93.00 206 VAL A O 1
ATOM 1637 N N . ASP A 1 207 ? 7.364 1.834 -2.295 1.00 93.94 207 ASP A N 1
ATOM 1638 C CA . ASP A 1 207 ? 6.725 1.829 -0.986 1.00 93.94 207 ASP A CA 1
ATOM 1639 C C . ASP A 1 207 ? 5.201 1.879 -1.181 1.00 93.94 207 ASP A C 1
ATOM 1641 O O . ASP A 1 207 ? 4.656 2.834 -1.742 1.00 93.94 207 ASP A O 1
ATOM 1645 N N . LEU A 1 208 ? 4.516 0.825 -0.741 1.00 93.06 208 LEU A N 1
ATOM 1646 C CA . LEU A 1 208 ? 3.072 0.645 -0.869 1.00 93.06 208 LEU A CA 1
ATOM 1647 C C . LEU A 1 208 ? 2.417 0.696 0.509 1.00 93.06 208 LEU A C 1
ATOM 1649 O O . LEU A 1 208 ? 2.875 0.027 1.437 1.00 93.06 208 LEU A O 1
ATOM 1653 N N . THR A 1 209 ? 1.315 1.430 0.627 1.00 93.50 209 THR A N 1
ATOM 1654 C CA . THR A 1 209 ? 0.483 1.455 1.835 1.00 93.50 209 THR A CA 1
ATOM 1655 C C . THR A 1 209 ? -0.931 1.023 1.490 1.00 93.50 209 THR A C 1
ATOM 1657 O O . THR A 1 209 ? -1.612 1.691 0.712 1.00 93.50 209 THR A O 1
ATOM 1660 N N . PHE A 1 210 ? -1.381 -0.071 2.093 1.00 93.06 210 PHE A N 1
ATOM 1661 C CA . PHE A 1 210 ? -2.726 -0.613 1.945 1.00 93.06 210 PHE A CA 1
ATOM 1662 C C . PHE A 1 210 ? -3.543 -0.361 3.209 1.00 93.06 210 PHE A C 1
ATOM 1664 O O . PHE A 1 210 ? -2.999 -0.398 4.311 1.00 93.06 210 PHE A O 1
ATOM 1671 N N . ALA A 1 211 ? -4.843 -0.143 3.044 1.00 92.00 211 ALA A N 1
ATOM 1672 C CA . ALA A 1 211 ? -5.809 -0.089 4.136 1.00 92.00 211 ALA A CA 1
ATOM 1673 C C . ALA A 1 211 ? -6.915 -1.117 3.882 1.00 92.00 211 ALA A C 1
ATOM 1675 O O . ALA A 1 211 ? -7.405 -1.231 2.755 1.00 92.00 211 ALA A O 1
ATOM 1676 N N . GLU A 1 212 ? -7.296 -1.881 4.902 1.00 91.81 212 GLU A N 1
ATOM 1677 C CA . GLU A 1 212 ? -8.430 -2.802 4.782 1.00 91.81 212 GLU A CA 1
ATOM 1678 C C . GLU A 1 212 ? -9.743 -2.039 4.616 1.00 91.81 212 GLU A C 1
ATOM 1680 O O . GLU A 1 212 ? -9.926 -0.960 5.176 1.00 91.81 212 GLU A O 1
ATOM 1685 N N . LEU A 1 213 ? -10.664 -2.618 3.847 1.00 88.19 213 LEU A N 1
ATOM 1686 C CA . LEU A 1 213 ? -11.994 -2.044 3.624 1.00 88.19 213 LEU A CA 1
ATOM 1687 C C . LEU A 1 213 ? -12.998 -2.422 4.717 1.00 88.19 213 LEU A C 1
ATOM 1689 O O . LEU A 1 213 ? -14.094 -1.870 4.778 1.00 88.19 213 LEU A O 1
ATOM 1693 N N . GLU A 1 214 ? -12.635 -3.361 5.585 1.00 86.00 214 GLU A N 1
ATOM 1694 C CA . GLU A 1 214 ? -13.507 -3.894 6.619 1.00 86.00 214 GLU A CA 1
ATOM 1695 C C . GLU A 1 214 ? -12.896 -3.700 8.003 1.00 86.00 214 GLU A C 1
ATOM 1697 O O . GLU A 1 214 ? -11.684 -3.795 8.189 1.00 86.00 214 GLU A O 1
ATOM 1702 N N . TYR A 1 215 ? -13.756 -3.486 8.998 1.00 83.56 215 TYR A N 1
ATOM 1703 C CA . TYR A 1 215 ? -13.320 -3.414 10.384 1.00 83.56 215 TYR A CA 1
ATOM 1704 C C . TYR A 1 215 ? -12.955 -4.786 10.944 1.00 83.56 215 TYR A C 1
ATOM 1706 O O . TYR A 1 215 ? -13.612 -5.800 10.679 1.00 83.56 215 TYR A O 1
ATOM 1714 N N . MET A 1 216 ? -11.937 -4.777 11.800 1.00 84.06 216 MET A N 1
ATOM 1715 C CA . MET A 1 216 ? -11.509 -5.943 12.555 1.00 84.06 216 MET A CA 1
ATOM 1716 C C . MET A 1 216 ? -12.394 -6.124 13.787 1.00 84.06 216 MET A C 1
ATOM 1718 O O . MET A 1 216 ? -12.338 -5.345 14.739 1.00 84.06 216 MET A O 1
ATOM 1722 N N . THR A 1 217 ? -13.222 -7.167 13.769 1.00 84.19 217 THR A N 1
A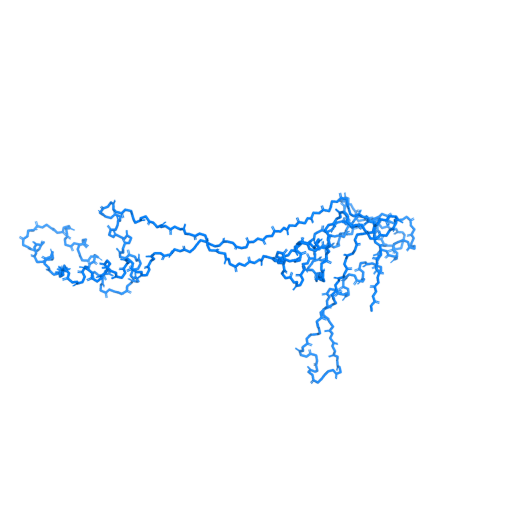TOM 1723 C CA . THR A 1 217 ? -14.028 -7.599 14.917 1.00 84.19 217 THR A CA 1
ATOM 1724 C C . THR A 1 217 ? -13.355 -8.764 15.637 1.00 84.19 217 THR A C 1
ATOM 1726 O O . THR A 1 217 ? -12.479 -9.434 15.088 1.00 84.19 217 THR A O 1
ATOM 1729 N N . LYS A 1 218 ? -13.787 -9.046 16.873 1.00 85.25 218 LYS A N 1
ATOM 1730 C CA . LYS A 1 218 ? -13.286 -10.194 17.650 1.00 85.25 218 LYS A CA 1
ATOM 1731 C C . LYS A 1 218 ? -13.430 -11.518 16.891 1.00 85.25 218 LYS A C 1
ATOM 1733 O O . LYS A 1 218 ? -12.535 -12.353 16.978 1.00 85.25 218 LYS A O 1
ATOM 1738 N N . ASP A 1 219 ? -14.511 -11.677 16.128 1.00 86.06 219 ASP A N 1
ATOM 1739 C CA . ASP A 1 219 ? -14.759 -12.879 15.328 1.00 86.06 219 ASP A CA 1
ATOM 1740 C C . ASP A 1 219 ? -13.719 -13.031 14.210 1.00 86.06 219 ASP A C 1
ATOM 1742 O O . ASP A 1 219 ? -13.100 -14.083 14.089 1.00 86.06 219 ASP A O 1
ATOM 1746 N N . LYS A 1 220 ? -13.411 -11.952 13.476 1.00 82.25 220 LYS A N 1
ATOM 1747 C CA . LYS A 1 220 ? -12.384 -11.982 12.420 1.00 82.25 220 LYS A CA 1
ATOM 1748 C C . LYS A 1 220 ? -10.980 -12.239 12.962 1.00 82.25 220 LYS A C 1
ATOM 1750 O O . LYS A 1 220 ? -10.228 -13.012 12.373 1.00 82.25 220 LYS A O 1
ATOM 1755 N N . ILE A 1 221 ? -10.647 -11.642 14.107 1.00 84.31 221 ILE A N 1
ATOM 1756 C CA . ILE A 1 221 ? -9.368 -11.892 14.786 1.00 84.31 221 ILE A CA 1
ATOM 1757 C C . ILE A 1 221 ? -9.256 -13.373 15.184 1.00 84.31 221 ILE A C 1
ATOM 1759 O O . ILE A 1 221 ? -8.194 -13.977 15.042 1.00 84.31 221 ILE A O 1
ATOM 1763 N N . LYS A 1 222 ? -10.356 -13.990 15.639 1.00 84.88 222 LYS A N 1
ATOM 1764 C CA . LYS A 1 222 ? -10.396 -15.424 15.967 1.00 84.88 222 LYS A CA 1
ATOM 1765 C C . LYS A 1 222 ? -10.169 -16.311 14.737 1.00 84.88 222 LYS A C 1
ATOM 1767 O O . LYS A 1 222 ? -9.525 -17.350 14.860 1.00 84.88 222 LYS A O 1
ATOM 1772 N N . ASP A 1 223 ? -10.628 -15.880 13.565 1.00 82.81 223 ASP A N 1
ATOM 1773 C CA . ASP A 1 223 ? -10.420 -16.574 12.284 1.00 82.81 223 ASP A CA 1
ATOM 1774 C C . ASP A 1 223 ? -8.998 -16.386 11.701 1.00 82.81 223 ASP A C 1
ATOM 1776 O O . ASP A 1 223 ? -8.639 -16.986 10.673 1.00 82.81 223 ASP A O 1
ATOM 1780 N N . GLY A 1 224 ? -8.163 -15.590 12.379 1.00 74.88 224 GLY A N 1
ATOM 1781 C CA . GLY A 1 224 ? -6.759 -15.351 12.047 1.00 74.88 224 GLY A CA 1
ATOM 1782 C C . GLY A 1 224 ? -6.524 -14.200 11.071 1.00 74.88 224 GLY A C 1
ATOM 1783 O O . GLY A 1 224 ? -5.450 -14.148 10.466 1.00 74.88 224 GLY A O 1
ATOM 1784 N N . PHE A 1 225 ? -7.515 -13.321 10.889 1.00 70.69 225 PHE A N 1
ATOM 1785 C CA . PHE A 1 225 ? -7.326 -12.052 10.190 1.00 70.69 225 PHE A CA 1
ATOM 1786 C C . PHE A 1 225 ? -6.541 -11.092 11.063 1.00 70.69 225 PHE A C 1
ATOM 1788 O O . PHE A 1 225 ? -6.906 -10.863 12.231 1.00 70.69 225 PHE A O 1
#

pLDDT: mean 72.13, std 19.08, range [36.44, 94.38]

Organism: NCBI:txid408172

Radius of gyration: 32.5 Å; chains: 1; bounding box: 56×79×75 Å

Sequence (225 aa):
SGAIALYMPPGIKVSYSAGWGADDTNVSGDVAQAITSVKEKGLTGLELVNEARRHGSGIVAHQAKQFLSALTEGAGMGDWMKLLGKGWGMAINNHKEMFYEGPGFREFTYSFKFWPRNDDETKRIQDIIMMFKYHMHPGRDKQAWHKGRMFDYPSEFEIHYLHRTGINTSLNKISRCALKNCAVDYTPEGGNFKTFEDHTPVSYKVDLTFAELEYMTKDKIKDGF

Secondary structure (DSSP, 8-state):
------PPPS---EE--EEEEEEETTTTHHHHHHHHHHHHTT--HHHHHHHHHHS--TTHHHHHHHHHHHHHS---HHHHHHHHHHHHT------EEEEEEEEPPPEEEEEEEE---SHHHHHHHHHHHHHHHHHHSPP--SSSTTTTSSPPPPPPB----EETTEE-TTSPP--SEEEEEEEEES-TT-SS--B-TTS-BS-EEEEEEEEESS---HHHHHTT-

Foldseek 3Di:
DDDDDDDDFPDWDKDWDWDWDWDQPPCPPVVVVVVVVVVVVPPPLVVVQVVDVVVDDPPSNVVSVVLVCCVPVCPDPVVNVVVVCVVPVNDDPRDTDIDTPGTDWMKTKGKDKDADDDPVSLVVVVVVLCVLVQQLDWDQDCPDPCNRPDTHDGHKDADFDADPVGTDLVAAGAATKHWPDWDKDLCVPDDDQDDDPVRHRRMIMIMTMITHPDGDDPVSVVVRD